Protein AF-A0A8S8XU66-F1 (afdb_monomer_lite)

Foldseek 3Di:
DDDDPPDPVPVLVVCVVVPPDDDDDDPDDDDQVRVQVVVCVPDPDDDDDGDDDWDWFWKAFPVGDIDIDTDQDVPSLVVVVRDLQAFFDDDSVVSVVCVVVVDHGHALVRCVVVVAQQVCPVHHRHRDDDDPPPPRDDDIDIDGDDDDDDDDDDDPPDPADPVRVVVVLVVQAPEECDCEECALAECDCEECARYEHHNYNCHNYHHHNYHCHNYHND

pLDDT: mean 79.05, std 14.41, range [29.8, 98.0]

Sequence (218 aa):
MQGYTGSLVDERTADLQIGSDIKIYSTEPMTSSEIEEAVRNISSKDITVKALTVPMISLESEDGTDANAYVLMNGSGDILKWFPQAIPGKDISKAIAAYENVGFSAGPDMAFSLDLEGSGRFGDSNDVLYEAGDKESETINFTWEFKNLVPTNLDPNSTMSVEEAFEYYTNIMDRNWSNINLAEQDLSNRNFSRTDFSNTNLSGVNFANSDLSESPLL

Secondary structure (DSSP, 8-state):
-----TTSS-HHHHHHHHT-------SS---HHHHHHHHHHH-SS----------EEEEEETT--EEEEEPPPTTHHHHSTT-TTTS-SS-HHHHHHHHHTT-----HHHHHHTT-TTSSTTSSPP---PPTT-TT-----EEE-PPPP--S---TT--S-HHHHHHHHHHH-SEE-TT-B-TT-B-TT-B-TTEE-TT-B-TT-B-TT-B-TT----

Structure (mmCIF, N/CA/C/O backbone):
data_AF-A0A8S8XU66-F1
#
_entry.id   AF-A0A8S8XU66-F1
#
loop_
_atom_site.group_PDB
_atom_site.id
_atom_site.type_symbol
_atom_site.label_atom_id
_atom_site.label_alt_id
_atom_site.label_comp_id
_atom_site.label_asym_id
_atom_site.label_entity_id
_atom_site.label_seq_id
_atom_site.pdbx_PDB_ins_code
_atom_site.Cartn_x
_atom_site.Cartn_y
_atom_site.Cartn_z
_atom_site.occupancy
_atom_site.B_iso_or_equiv
_atom_site.auth_seq_id
_atom_site.auth_comp_id
_atom_site.auth_asym_id
_atom_site.auth_atom_id
_atom_site.pdbx_PDB_model_num
ATOM 1 N N . MET A 1 1 ? -23.851 -4.994 -44.697 1.00 36.31 1 MET A N 1
ATOM 2 C CA . MET A 1 1 ? -22.681 -5.645 -44.080 1.00 36.31 1 MET A CA 1
ATOM 3 C C . MET A 1 1 ? -22.334 -4.861 -42.836 1.00 36.31 1 MET A C 1
ATOM 5 O O . MET A 1 1 ? -22.287 -3.641 -42.886 1.00 36.31 1 MET A O 1
ATOM 9 N N . GLN A 1 2 ? -22.253 -5.592 -41.738 1.00 41.00 2 GLN A N 1
ATOM 10 C CA . GLN A 1 2 ? -22.063 -5.165 -40.362 1.00 41.00 2 GLN A CA 1
ATOM 11 C C . GLN A 1 2 ? -20.604 -4.750 -40.136 1.00 41.00 2 GLN A C 1
ATOM 13 O O . GLN A 1 2 ? -19.704 -5.392 -40.669 1.00 41.00 2 GLN A O 1
ATOM 18 N N . GLY A 1 3 ? -20.379 -3.710 -39.339 1.00 29.80 3 GLY A N 1
ATOM 19 C CA . GLY A 1 3 ? -19.056 -3.321 -38.865 1.00 29.80 3 GLY A CA 1
ATOM 20 C C . GLY A 1 3 ? -19.208 -2.575 -37.551 1.00 29.80 3 GLY A C 1
ATOM 21 O O . GLY A 1 3 ? -19.506 -1.388 -37.545 1.00 29.80 3 GLY A O 1
ATOM 22 N N . TYR A 1 4 ? -19.103 -3.323 -36.459 1.00 39.41 4 TYR A N 1
ATOM 23 C CA . TYR A 1 4 ? -19.031 -2.857 -35.078 1.00 39.41 4 TYR A CA 1
ATOM 24 C C . TYR A 1 4 ? -18.080 -1.648 -34.952 1.00 39.41 4 TYR A C 1
ATOM 26 O O . TYR A 1 4 ? -16.871 -1.805 -35.071 1.00 39.41 4 TYR A O 1
ATOM 34 N N . THR A 1 5 ? -18.609 -0.453 -34.689 1.00 43.34 5 THR A N 1
ATOM 35 C CA . THR A 1 5 ? -17.833 0.691 -34.163 1.00 43.34 5 THR A CA 1
ATOM 36 C C . THR A 1 5 ? -18.103 0.929 -32.673 1.00 43.34 5 THR A C 1
ATOM 38 O O . THR A 1 5 ? -17.615 1.894 -32.092 1.00 43.34 5 THR A O 1
ATOM 41 N N . GLY A 1 6 ? -18.849 0.029 -32.026 1.00 46.75 6 GLY A N 1
ATOM 42 C CA . GLY A 1 6 ? -19.015 0.004 -30.577 1.00 46.75 6 GLY A CA 1
ATOM 43 C C . GLY A 1 6 ? 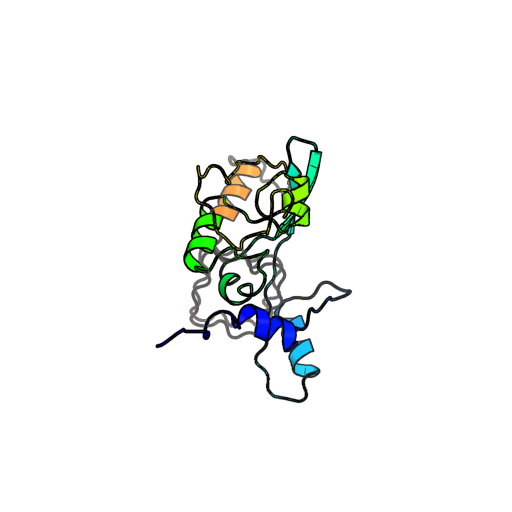-17.918 -0.822 -29.916 1.00 46.75 6 GLY A C 1
ATOM 44 O O . GLY A 1 6 ? -18.128 -2.009 -29.702 1.00 46.75 6 GLY A O 1
ATOM 45 N N . SER A 1 7 ? -16.766 -0.204 -29.636 1.00 49.62 7 SER A N 1
ATOM 46 C CA . SER A 1 7 ? -15.837 -0.615 -28.556 1.00 49.62 7 SER A CA 1
ATOM 47 C C . SER A 1 7 ? -14.634 0.327 -28.358 1.00 49.62 7 SER A C 1
ATOM 49 O O . SER A 1 7 ? -13.714 -0.032 -27.634 1.00 49.62 7 SER A O 1
ATOM 51 N N . LEU A 1 8 ? -14.577 1.489 -29.022 1.00 42.59 8 LEU A N 1
ATOM 52 C CA . LEU A 1 8 ? -13.433 2.421 -28.939 1.00 42.59 8 LEU A CA 1
ATOM 53 C C . LEU A 1 8 ? -13.821 3.818 -28.430 1.00 42.59 8 LEU A C 1
ATOM 55 O O . LEU A 1 8 ? -13.054 4.765 -28.543 1.00 42.59 8 LEU A O 1
ATOM 59 N N . VAL A 1 9 ? -15.015 3.931 -27.853 1.00 45.75 9 VAL A N 1
ATOM 60 C CA . VAL A 1 9 ? -15.337 4.968 -26.868 1.00 45.75 9 VAL A CA 1
ATOM 61 C C . VAL A 1 9 ? -15.405 4.210 -25.548 1.00 45.75 9 VAL A C 1
ATOM 63 O O . VAL A 1 9 ? -16.475 3.837 -25.081 1.00 45.75 9 VAL A O 1
ATOM 66 N N . ASP A 1 10 ? -14.224 3.792 -25.099 1.00 53.38 10 ASP A N 1
ATOM 67 C CA . ASP A 1 10 ? -14.008 2.976 -23.908 1.00 53.38 10 ASP A CA 1
ATOM 68 C C . ASP A 1 10 ? -14.372 3.819 -22.679 1.00 53.38 10 ASP A C 1
ATOM 70 O O . ASP A 1 10 ? -14.014 4.999 -22.629 1.00 53.38 10 ASP A O 1
ATOM 74 N N . GLU A 1 11 ? -15.096 3.254 -21.710 1.00 52.50 11 GLU A N 1
ATOM 75 C CA . GLU A 1 11 ? -15.572 3.959 -20.501 1.00 52.50 11 GLU A CA 1
ATOM 76 C C . GLU A 1 11 ? -14.444 4.765 -19.826 1.00 52.50 11 GLU A C 1
ATOM 78 O O . GLU A 1 11 ? -14.664 5.880 -19.366 1.00 52.50 11 GLU A O 1
ATOM 83 N N . ARG A 1 12 ? -13.199 4.273 -19.914 1.00 50.12 12 ARG A N 1
ATOM 84 C CA . ARG A 1 12 ? -11.973 4.927 -19.426 1.00 50.12 12 ARG A CA 1
ATOM 85 C C . ARG A 1 12 ? -11.688 6.295 -20.067 1.00 50.12 12 ARG A C 1
ATOM 87 O O . ARG A 1 12 ? -11.269 7.221 -19.380 1.00 50.12 12 ARG A O 1
ATOM 94 N N . THR A 1 13 ? -11.890 6.449 -21.379 1.00 47.38 13 THR A N 1
ATOM 95 C CA . THR A 1 13 ? -11.683 7.732 -22.085 1.00 47.38 13 THR A CA 1
ATOM 96 C C . THR A 1 13 ? -12.880 8.663 -21.918 1.00 47.38 13 THR A C 1
ATOM 98 O O . THR A 1 13 ? -12.702 9.881 -21.859 1.00 47.38 13 THR A O 1
ATOM 101 N N . ALA A 1 14 ? -14.089 8.101 -21.818 1.00 51.56 14 ALA A N 1
ATOM 102 C CA . ALA A 1 14 ? -15.291 8.877 -21.544 1.00 51.56 14 ALA A CA 1
ATOM 103 C C . ALA A 1 14 ? -15.217 9.515 -20.145 1.00 51.56 14 ALA A C 1
ATOM 105 O O . ALA A 1 14 ? -15.410 10.721 -20.035 1.00 51.56 14 ALA A O 1
ATOM 106 N N . ASP A 1 15 ? -14.822 8.773 -19.110 1.00 50.28 15 ASP A N 1
ATOM 107 C CA . ASP A 1 15 ? -14.739 9.291 -17.736 1.00 50.28 15 ASP A CA 1
ATOM 108 C C . ASP A 1 15 ? -13.620 10.337 -17.554 1.00 50.28 15 ASP A C 1
ATOM 110 O O . ASP A 1 15 ? -13.845 11.380 -16.933 1.00 50.28 15 ASP A O 1
ATOM 114 N N . LEU A 1 16 ? -12.462 10.156 -18.210 1.00 46.56 16 LEU A N 1
ATOM 115 C CA . LEU A 1 16 ? -11.391 11.169 -18.269 1.00 46.56 16 LEU A CA 1
ATOM 116 C C . LEU A 1 16 ? -11.843 12.486 -18.934 1.00 46.56 16 LEU A C 1
ATOM 118 O O . LEU A 1 16 ? -11.355 13.557 -18.571 1.00 46.56 16 LEU A O 1
ATOM 122 N N . GLN A 1 17 ? -12.767 12.432 -19.903 1.00 43.19 17 GLN A N 1
ATOM 123 C CA . GLN A 1 17 ? -13.344 13.619 -20.552 1.00 43.19 17 GLN A CA 1
ATOM 124 C C . GLN A 1 17 ? -14.547 14.211 -19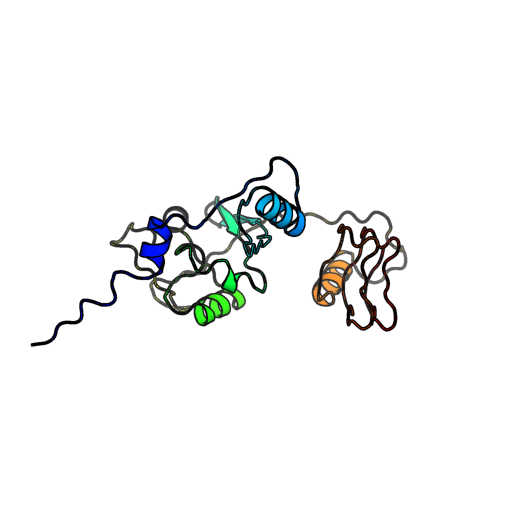.801 1.00 43.19 17 GLN A C 1
ATOM 126 O O . GLN A 1 17 ? -14.838 15.395 -19.980 1.00 43.19 17 GLN A O 1
ATOM 131 N N . ILE A 1 18 ? -15.243 13.423 -18.975 1.00 46.09 18 ILE A N 1
ATOM 132 C CA . ILE A 1 18 ? -16.446 13.851 -18.241 1.00 46.09 18 ILE A CA 1
ATOM 133 C C . ILE A 1 18 ? -16.097 14.491 -16.881 1.00 46.09 18 ILE A C 1
ATOM 135 O O . ILE A 1 18 ? -16.937 15.175 -16.295 1.00 46.09 18 ILE A O 1
ATOM 139 N N . GLY A 1 19 ? -14.844 14.405 -16.418 1.00 47.12 19 GLY A N 1
ATOM 140 C CA . GLY A 1 19 ? -14.356 15.223 -15.301 1.00 47.12 19 GLY A CA 1
ATOM 141 C C . GLY A 1 19 ? -14.956 14.844 -13.945 1.00 47.12 19 GLY A C 1
ATOM 142 O O . GLY A 1 19 ? -15.238 15.716 -13.124 1.00 47.12 19 GLY A O 1
ATOM 143 N N . SER A 1 20 ? -15.176 13.552 -13.710 1.00 50.75 20 SER A N 1
ATOM 144 C CA . SER A 1 20 ? -15.753 13.023 -12.467 1.00 50.75 20 SER A CA 1
ATOM 145 C C . SER A 1 20 ? -14.774 12.918 -11.290 1.00 50.75 20 SER A C 1
ATOM 147 O O . SER A 1 20 ? -15.223 12.652 -10.176 1.00 50.75 20 SER A O 1
ATOM 149 N N . ASP A 1 21 ? -13.480 13.189 -11.486 1.00 56.06 21 ASP A N 1
ATOM 150 C CA . ASP A 1 21 ? -12.463 12.925 -10.465 1.00 56.06 21 ASP A CA 1
ATOM 151 C C . ASP A 1 21 ? -11.888 14.203 -9.848 1.00 56.06 21 ASP A C 1
ATOM 153 O O . ASP A 1 21 ? -11.285 15.048 -10.514 1.00 56.06 21 ASP A O 1
ATOM 157 N N . ILE A 1 22 ? -12.043 14.326 -8.529 1.00 58.69 22 ILE A N 1
ATOM 158 C CA . ILE A 1 22 ? -11.459 15.409 -7.739 1.00 58.69 22 ILE A CA 1
ATOM 159 C C . ILE A 1 22 ? -10.218 14.861 -7.036 1.00 58.69 22 ILE A C 1
ATOM 161 O O . ILE A 1 22 ? -10.319 14.079 -6.093 1.00 58.69 22 ILE A O 1
ATOM 165 N N . LYS A 1 23 ? -9.033 15.308 -7.465 1.00 60.81 23 LYS A N 1
ATOM 166 C CA . LYS A 1 23 ? -7.799 15.085 -6.706 1.00 60.81 23 LYS A CA 1
ATOM 167 C C . LYS A 1 23 ? -7.727 16.092 -5.565 1.00 60.81 23 LYS A C 1
ATOM 169 O O . LYS A 1 23 ? -7.708 17.299 -5.799 1.00 60.81 23 LYS A O 1
ATOM 174 N N . ILE A 1 24 ? -7.676 15.587 -4.338 1.00 65.81 24 ILE A N 1
ATOM 175 C CA . ILE A 1 24 ? -7.631 16.407 -3.128 1.00 65.81 24 ILE A CA 1
ATOM 176 C C . ILE A 1 24 ? -6.247 16.289 -2.524 1.00 65.81 24 ILE A C 1
ATOM 178 O O . ILE A 1 24 ? -5.744 15.191 -2.303 1.00 65.81 24 ILE A O 1
ATOM 182 N N . TYR A 1 25 ? -5.647 17.439 -2.259 1.00 62.28 25 TYR A N 1
ATOM 183 C CA . TYR A 1 25 ? -4.412 17.538 -1.508 1.00 62.28 25 TYR A CA 1
ATOM 184 C C . TYR A 1 25 ? -4.722 18.277 -0.218 1.00 62.28 25 TYR A C 1
ATOM 186 O O . TYR A 1 25 ? -5.329 19.348 -0.253 1.00 62.28 25 TYR A O 1
ATOM 194 N N . SER A 1 26 ? -4.301 17.707 0.904 1.00 64.44 26 SER A N 1
ATOM 195 C CA . SER A 1 26 ? -4.300 18.421 2.172 1.00 64.44 26 SER A CA 1
ATOM 196 C C . SER A 1 26 ? -2.933 19.052 2.409 1.00 64.44 26 SER A C 1
ATOM 198 O O . SER A 1 26 ? -1.902 18.477 2.060 1.00 64.44 26 SER A O 1
ATOM 200 N N . THR A 1 27 ? -2.926 20.241 3.006 1.00 71.56 27 THR A N 1
ATOM 201 C CA . THR A 1 27 ? -1.706 20.903 3.487 1.00 71.56 27 THR A CA 1
ATOM 202 C C . THR A 1 27 ? -1.248 20.368 4.843 1.00 71.56 27 THR A C 1
ATOM 204 O O . THR A 1 27 ? -0.104 20.592 5.227 1.00 71.56 27 THR A O 1
ATOM 207 N N . GLU A 1 28 ? -2.127 19.664 5.557 1.00 71.38 28 GLU A N 1
ATOM 208 C CA . GLU A 1 28 ? -1.849 19.007 6.836 1.00 71.38 28 GLU A CA 1
ATOM 209 C C . GLU A 1 28 ? -2.128 17.498 6.730 1.00 71.38 28 GLU A C 1
ATOM 211 O O . GLU A 1 28 ? -2.958 17.088 5.914 1.00 71.38 28 GLU A O 1
ATOM 216 N N . PRO A 1 29 ? -1.463 16.636 7.516 1.00 70.88 29 PRO A N 1
ATOM 217 C CA . PRO A 1 29 ? -1.785 15.212 7.537 1.00 70.88 29 PRO A CA 1
ATOM 218 C C . PRO A 1 29 ? -3.266 14.994 7.881 1.00 70.88 29 PRO A C 1
ATOM 220 O O . PRO A 1 29 ? -3.720 15.417 8.939 1.00 70.88 29 PRO A O 1
ATOM 223 N N . MET A 1 30 ? -4.007 14.346 6.981 1.00 71.06 30 MET A N 1
ATOM 224 C CA . MET A 1 30 ? -5.417 13.992 7.166 1.00 71.06 30 MET A CA 1
ATOM 225 C C . MET A 1 30 ? -5.618 12.507 6.873 1.00 71.06 30 MET A C 1
ATOM 227 O O . MET A 1 30 ? -4.996 11.940 5.973 1.00 71.06 30 MET A O 1
ATOM 231 N N . THR A 1 31 ? -6.512 11.886 7.626 1.00 76.06 31 THR A N 1
ATOM 232 C CA . THR A 1 31 ? -6.994 10.522 7.414 1.00 76.06 31 THR A CA 1
ATOM 233 C C . THR A 1 31 ? -7.991 10.462 6.254 1.00 76.06 31 THR A C 1
ATOM 235 O O . THR A 1 31 ? -8.587 11.469 5.861 1.00 76.06 31 THR A O 1
ATOM 238 N N . SER A 1 32 ? -8.220 9.263 5.709 1.00 73.88 32 SER A N 1
ATOM 239 C CA . SER A 1 32 ? -9.231 9.046 4.666 1.00 73.88 32 SER A CA 1
ATOM 240 C C . SER A 1 32 ? -10.622 9.514 5.109 1.00 73.88 32 SER A C 1
ATOM 242 O O . SER A 1 32 ? -11.293 10.206 4.350 1.00 73.88 32 SER A O 1
ATOM 244 N N . SER A 1 33 ? -11.025 9.222 6.349 1.00 74.25 33 SER A N 1
ATOM 245 C CA . SER A 1 33 ? -12.317 9.636 6.913 1.00 74.25 33 SER A CA 1
ATOM 246 C C . SER A 1 33 ? -12.490 11.155 6.950 1.00 74.25 33 SER A C 1
ATOM 248 O O . SER A 1 33 ? -13.545 11.658 6.566 1.00 74.25 33 SER A O 1
ATOM 250 N N . GLU A 1 34 ? -11.454 11.888 7.366 1.00 80.31 34 GLU A N 1
ATOM 251 C CA . GLU A 1 34 ? -11.490 13.355 7.418 1.00 80.31 34 GLU A CA 1
ATOM 252 C C . GLU A 1 34 ? -11.596 13.963 6.015 1.00 80.31 34 GLU A C 1
ATOM 254 O O . GLU A 1 34 ? -12.344 14.919 5.807 1.00 80.31 34 GLU A O 1
ATOM 259 N N . ILE A 1 35 ? -10.900 13.385 5.029 1.00 81.69 35 ILE A N 1
ATOM 260 C CA . ILE A 1 35 ? -11.023 13.797 3.625 1.00 81.69 35 ILE A CA 1
ATOM 261 C C . ILE A 1 35 ? -12.437 13.529 3.110 1.00 81.69 35 ILE A C 1
ATOM 263 O O . ILE A 1 35 ? -13.052 14.408 2.509 1.00 81.69 35 ILE A O 1
ATOM 267 N N . GLU A 1 36 ? -12.984 12.339 3.348 1.00 82.12 36 GLU A N 1
ATOM 268 C CA . GLU A 1 36 ? -14.332 12.015 2.891 1.00 82.12 36 GLU A CA 1
ATOM 269 C C . GLU A 1 36 ? -15.401 12.919 3.517 1.00 82.12 36 GLU A C 1
ATOM 271 O O . GLU A 1 36 ? -16.336 13.334 2.830 1.00 82.12 36 GLU A O 1
ATOM 276 N N . GLU A 1 37 ? -15.275 13.235 4.807 1.00 83.06 37 GLU A N 1
ATOM 277 C CA . GLU A 1 37 ? -16.168 14.165 5.496 1.00 83.06 37 GLU A CA 1
ATOM 278 C C . GLU A 1 37 ? -16.039 15.585 4.936 1.00 83.06 37 GLU A C 1
ATOM 280 O O . GLU A 1 37 ? -17.054 16.216 4.631 1.00 83.06 37 GLU A O 1
ATOM 285 N N . ALA A 1 38 ? -14.815 16.067 4.704 1.00 84.00 38 ALA A N 1
ATOM 286 C CA . ALA A 1 38 ? -14.585 17.363 4.073 1.00 84.00 38 ALA A CA 1
ATOM 287 C C . ALA A 1 38 ? -15.258 17.451 2.692 1.00 84.00 38 ALA A C 1
ATOM 289 O O . ALA A 1 38 ? -15.911 18.451 2.390 1.00 84.00 38 ALA A O 1
ATOM 290 N N . VAL A 1 39 ? -15.172 16.388 1.882 1.00 84.75 39 VAL A N 1
ATOM 291 C CA . VAL A 1 39 ? -15.816 16.310 0.559 1.00 84.75 39 VAL A CA 1
ATOM 292 C C . VAL A 1 39 ? -17.337 16.289 0.661 1.00 84.75 39 VAL A C 1
ATOM 294 O O . VAL A 1 39 ? -18.017 16.998 -0.084 1.00 84.75 39 VAL A O 1
ATOM 297 N N . ARG A 1 40 ? -17.892 15.507 1.592 1.00 84.69 40 ARG A N 1
ATOM 298 C CA . ARG A 1 40 ? -19.341 15.480 1.834 1.00 84.69 40 ARG A CA 1
ATOM 299 C C . ARG A 1 40 ? -19.856 16.856 2.259 1.00 84.69 40 ARG A C 1
ATOM 301 O O . ARG A 1 40 ? -20.886 17.287 1.751 1.00 84.69 40 ARG A O 1
ATOM 308 N N . ASN A 1 41 ? -19.110 17.573 3.098 1.00 84.31 41 ASN A N 1
ATOM 309 C CA . ASN A 1 41 ? -19.497 18.891 3.606 1.00 84.31 41 ASN A CA 1
ATOM 310 C C . ASN A 1 41 ? -19.511 19.991 2.532 1.00 84.31 41 ASN A C 1
ATOM 312 O O . ASN A 1 41 ? -20.321 20.913 2.617 1.00 84.31 41 ASN A O 1
ATOM 316 N N . ILE A 1 42 ? -18.641 19.916 1.519 1.00 84.31 42 ILE A N 1
ATOM 317 C CA . ILE A 1 42 ? -18.640 20.876 0.397 1.00 84.31 42 ILE A CA 1
ATOM 318 C C . ILE A 1 42 ? -19.622 20.496 -0.718 1.00 84.31 42 ILE A C 1
ATOM 320 O O . ILE A 1 42 ? -19.933 21.322 -1.581 1.00 84.31 42 ILE A O 1
ATOM 324 N N . SER A 1 43 ? -20.110 19.255 -0.724 1.00 80.88 43 SER A N 1
ATOM 325 C CA . SER A 1 43 ? -21.064 18.792 -1.721 1.00 80.88 43 SER A CA 1
ATOM 326 C C . SER A 1 43 ? -22.460 19.342 -1.440 1.00 80.88 43 SER A C 1
ATOM 328 O O . SER A 1 43 ? -23.018 19.198 -0.358 1.00 80.88 43 SER A O 1
ATOM 330 N N . SER A 1 44 ? -23.080 19.923 -2.467 1.00 78.06 44 SER A N 1
ATOM 331 C CA . SER A 1 44 ? -24.488 20.355 -2.425 1.00 78.06 44 SER A CA 1
ATOM 332 C C . SER A 1 44 ? -25.486 19.208 -2.638 1.00 78.06 44 SER A C 1
ATOM 334 O O . SER A 1 44 ? -26.698 19.430 -2.639 1.00 78.06 44 SER A O 1
ATOM 336 N N . LYS A 1 45 ? -24.987 17.987 -2.860 1.00 81.00 45 LYS A N 1
ATOM 337 C CA . LYS A 1 45 ? -25.767 16.775 -3.120 1.00 81.00 45 LYS A CA 1
ATOM 338 C C . LYS A 1 45 ? -25.313 15.649 -2.204 1.00 81.00 45 LYS A C 1
ATOM 340 O O . LYS A 1 45 ? -24.151 15.604 -1.804 1.00 81.00 45 LYS A O 1
ATOM 345 N N . ASP A 1 46 ? -26.218 14.713 -1.956 1.00 81.62 46 ASP A N 1
ATOM 346 C CA . ASP A 1 46 ? -25.866 13.448 -1.325 1.00 81.62 46 ASP A CA 1
ATOM 347 C C . ASP A 1 46 ? -24.980 12.638 -2.283 1.00 81.62 46 ASP A C 1
ATOM 349 O O . ASP A 1 46 ? -25.387 12.321 -3.406 1.00 81.62 46 ASP A O 1
ATOM 353 N N . ILE A 1 47 ? -23.734 12.400 -1.874 1.00 80.06 47 ILE A N 1
ATOM 354 C CA . ILE A 1 47 ? -22.707 11.732 -2.674 1.00 80.06 47 ILE A CA 1
ATOM 355 C C . ILE A 1 47 ? -22.044 10.631 -1.852 1.00 80.06 47 ILE A C 1
ATOM 357 O O . ILE A 1 47 ? -21.799 10.773 -0.654 1.00 80.06 47 ILE A O 1
ATOM 361 N N . THR A 1 48 ? -21.700 9.531 -2.516 1.00 78.25 48 THR A N 1
ATOM 362 C CA . THR A 1 48 ? -20.830 8.509 -1.930 1.00 78.25 48 THR A CA 1
ATOM 363 C C . THR A 1 48 ? -19.383 8.880 -2.224 1.00 78.25 48 THR A C 1
ATOM 365 O O . THR A 1 48 ? -19.000 8.975 -3.386 1.00 78.25 48 THR 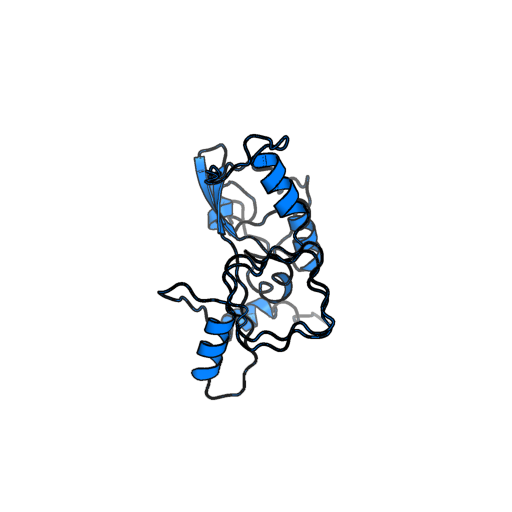A O 1
ATOM 368 N N . VAL A 1 49 ? -18.585 9.077 -1.175 1.00 75.88 49 VAL A N 1
ATOM 369 C CA . VAL A 1 49 ? -17.144 9.346 -1.278 1.00 75.88 49 VAL A CA 1
ATOM 370 C C . VAL A 1 49 ? -16.407 8.121 -0.761 1.00 75.88 49 VAL A C 1
ATOM 372 O O . VAL A 1 49 ? -16.776 7.597 0.288 1.00 75.88 49 VAL A O 1
ATOM 375 N N . LYS A 1 50 ? -15.398 7.668 -1.505 1.00 70.31 50 LYS A N 1
ATOM 376 C CA . LYS A 1 50 ? -14.461 6.627 -1.079 1.00 70.31 50 LYS A CA 1
ATOM 377 C C . LYS A 1 50 ? -13.056 7.199 -1.172 1.00 70.31 50 LYS A C 1
ATOM 379 O O . LYS A 1 50 ? -12.654 7.614 -2.257 1.00 70.31 50 LYS A O 1
ATOM 384 N N . ALA A 1 51 ? -12.327 7.216 -0.067 1.00 71.62 51 ALA A N 1
ATOM 385 C CA . ALA A 1 51 ? -10.915 7.572 -0.052 1.00 71.62 51 ALA A CA 1
ATOM 386 C C . ALA A 1 51 ? -10.056 6.345 0.265 1.00 71.62 51 ALA A C 1
ATOM 388 O O . ALA A 1 51 ? -10.476 5.438 0.983 1.00 71.62 51 ALA A O 1
ATOM 389 N N . LEU A 1 52 ? -8.832 6.324 -0.264 1.00 69.56 52 LEU A N 1
ATOM 390 C CA . LEU A 1 52 ? -7.842 5.306 0.068 1.00 69.56 52 LEU A CA 1
ATOM 391 C C . LEU A 1 52 ? -6.492 5.953 0.352 1.00 69.56 52 LEU A C 1
ATOM 393 O O . LEU A 1 52 ? -6.121 6.943 -0.279 1.00 69.56 52 LEU A O 1
ATOM 397 N N . THR A 1 53 ? -5.758 5.373 1.292 1.00 71.88 53 THR A N 1
ATOM 398 C CA . THR A 1 53 ? -4.375 5.758 1.566 1.00 71.88 53 THR A CA 1
ATOM 399 C C . THR A 1 53 ? -3.460 4.897 0.710 1.00 71.88 53 THR A C 1
ATOM 401 O O . THR A 1 53 ? -3.481 3.675 0.835 1.00 71.88 53 THR A O 1
ATOM 404 N N . VAL A 1 54 ? -2.665 5.529 -0.155 1.00 73.69 54 VAL A N 1
ATOM 405 C CA . VAL A 1 54 ? -1.643 4.864 -0.974 1.00 73.69 54 VAL A CA 1
ATOM 406 C C . VAL A 1 54 ? -0.276 5.169 -0.362 1.00 73.69 54 VAL A C 1
ATOM 408 O O . VAL A 1 54 ? 0.165 6.319 -0.444 1.00 73.69 54 VAL A O 1
ATOM 411 N N . PRO A 1 55 ? 0.397 4.197 0.276 1.00 76.12 55 PRO A N 1
ATOM 412 C CA . PRO A 1 55 ? 1.773 4.379 0.713 1.00 76.12 55 PRO A CA 1
ATOM 413 C C . PRO A 1 55 ? 2.683 4.649 -0.487 1.00 76.12 55 PRO A C 1
ATOM 415 O O . PRO A 1 55 ? 2.495 4.078 -1.560 1.00 76.12 55 PRO A O 1
ATOM 418 N N . MET A 1 56 ? 3.682 5.503 -0.293 1.00 82.00 56 MET A N 1
ATOM 419 C CA . MET A 1 56 ? 4.723 5.763 -1.282 1.00 82.00 56 MET A CA 1
ATOM 420 C C . MET A 1 56 ? 6.064 5.322 -0.704 1.00 82.00 56 MET A C 1
ATOM 422 O O . MET A 1 56 ? 6.387 5.667 0.434 1.00 82.00 56 MET A O 1
ATOM 426 N N . ILE A 1 57 ? 6.825 4.568 -1.488 1.00 86.00 57 ILE A N 1
ATOM 427 C CA . ILE A 1 57 ? 8.179 4.131 -1.161 1.00 86.00 57 ILE A CA 1
ATOM 428 C C . ILE A 1 57 ? 9.117 4.740 -2.199 1.00 86.00 57 ILE A C 1
ATOM 430 O O . ILE A 1 57 ? 8.851 4.659 -3.397 1.00 86.00 57 ILE A O 1
ATOM 434 N N . SER A 1 58 ? 10.199 5.361 -1.739 1.00 89.50 58 SER A N 1
ATOM 435 C CA . SER A 1 58 ? 11.268 5.831 -2.618 1.00 89.50 58 SER A CA 1
ATOM 436 C C . SER A 1 58 ? 12.240 4.685 -2.877 1.00 89.50 58 SER A C 1
ATOM 438 O O . SER A 1 58 ? 12.689 4.019 -1.941 1.00 89.50 58 SER A O 1
ATOM 440 N N . LEU A 1 59 ? 12.505 4.449 -4.154 1.00 92.06 59 LEU A N 1
ATOM 441 C CA . LEU A 1 59 ? 13.318 3.378 -4.699 1.00 92.06 59 LEU A CA 1
ATOM 442 C C . LEU A 1 59 ? 14.437 3.974 -5.556 1.00 92.06 59 LEU A C 1
ATOM 444 O O . LEU A 1 59 ? 14.244 5.012 -6.183 1.00 92.06 59 LEU A O 1
ATOM 448 N N . GLU A 1 60 ? 15.562 3.281 -5.637 1.00 93.50 60 GLU A N 1
ATOM 449 C CA . GLU A 1 60 ? 16.663 3.595 -6.550 1.00 93.50 60 GLU A CA 1
ATOM 450 C C . GLU A 1 60 ? 17.060 2.309 -7.283 1.00 93.50 60 GLU A C 1
ATOM 452 O O . GLU A 1 60 ? 17.327 1.286 -6.642 1.00 93.50 60 GLU A O 1
ATOM 457 N N . SER A 1 61 ? 17.033 2.316 -8.616 1.00 92.00 61 SER A N 1
ATOM 458 C CA . SER A 1 61 ? 17.482 1.177 -9.433 1.00 92.00 61 SER A CA 1
ATOM 459 C C . SER A 1 61 ? 19.005 1.047 -9.429 1.00 92.00 61 SER A C 1
ATOM 461 O O . SER A 1 61 ? 19.732 1.962 -9.052 1.00 92.00 61 SER A O 1
ATOM 463 N N . GLU A 1 62 ? 19.519 -0.094 -9.894 1.00 90.38 62 GLU A N 1
ATOM 464 C CA . GLU A 1 62 ? 20.969 -0.354 -9.945 1.00 90.38 62 GLU A CA 1
ATOM 465 C C . GLU A 1 62 ? 21.771 0.669 -10.771 1.00 90.38 62 GLU A C 1
ATOM 467 O O . GLU A 1 62 ? 22.966 0.852 -10.534 1.00 90.38 62 GLU A O 1
ATOM 472 N N . ASP A 1 63 ? 21.135 1.335 -11.738 1.00 88.81 63 ASP A N 1
ATOM 473 C CA . ASP A 1 63 ? 21.748 2.384 -12.556 1.00 88.81 63 ASP A CA 1
ATOM 474 C C . ASP A 1 63 ? 21.674 3.791 -11.927 1.00 88.81 63 ASP A C 1
ATOM 476 O O . ASP A 1 63 ? 22.172 4.753 -12.517 1.00 88.81 63 ASP A O 1
ATOM 480 N N . GLY A 1 64 ? 21.113 3.902 -10.718 1.00 89.94 64 GLY A N 1
ATOM 481 C CA . GLY A 1 64 ? 20.962 5.149 -9.969 1.00 89.94 64 GLY A CA 1
ATOM 482 C C . GLY A 1 64 ? 19.719 5.960 -10.343 1.00 89.94 64 GLY A C 1
ATOM 483 O O . GLY A 1 64 ? 19.664 7.153 -10.045 1.00 89.94 64 GLY A O 1
ATOM 484 N N . THR A 1 65 ? 18.739 5.364 -11.031 1.00 91.38 65 THR A N 1
ATOM 485 C CA . THR A 1 65 ? 17.473 6.040 -11.337 1.00 91.38 65 THR A CA 1
ATOM 486 C C . THR A 1 65 ? 16.554 6.038 -10.115 1.00 91.38 65 THR A C 1
ATOM 488 O O . THR A 1 65 ? 16.106 4.989 -9.649 1.00 91.38 65 THR A O 1
ATOM 491 N N . ASP A 1 66 ? 16.214 7.235 -9.635 1.00 91.81 66 ASP A N 1
ATOM 492 C CA . ASP A 1 66 ? 15.217 7.429 -8.582 1.00 91.81 66 ASP A CA 1
ATOM 493 C C . ASP A 1 66 ? 13.799 7.127 -9.095 1.00 91.81 66 ASP A C 1
ATOM 495 O O . ASP A 1 66 ? 13.351 7.667 -10.112 1.00 91.81 66 ASP A O 1
ATOM 499 N N . ALA A 1 67 ? 13.048 6.328 -8.340 1.00 89.94 67 ALA A N 1
ATOM 500 C CA . ALA A 1 67 ? 11.654 6.001 -8.604 1.00 89.94 67 ALA A CA 1
ATOM 501 C C . ALA A 1 67 ? 10.810 6.123 -7.328 1.00 89.94 67 ALA A C 1
ATOM 503 O O . ALA A 1 67 ? 11.186 5.665 -6.255 1.00 89.94 67 ALA A O 1
ATOM 504 N N . ASN A 1 68 ? 9.615 6.706 -7.436 1.00 87.19 68 ASN A N 1
ATOM 505 C CA . ASN A 1 68 ? 8.629 6.663 -6.356 1.00 87.19 68 ASN A CA 1
ATOM 506 C C . ASN A 1 68 ? 7.590 5.592 -6.683 1.00 87.19 68 ASN A C 1
ATOM 508 O O . ASN A 1 68 ? 6.795 5.754 -7.610 1.00 87.19 68 ASN A O 1
ATOM 512 N N . ALA A 1 69 ? 7.593 4.509 -5.913 1.00 87.38 69 ALA A N 1
ATOM 513 C CA . ALA A 1 69 ? 6.627 3.432 -6.032 1.00 87.38 69 ALA A CA 1
ATOM 514 C C . ALA A 1 69 ? 5.413 3.698 -5.144 1.00 87.38 69 ALA A C 1
ATOM 516 O O . ALA A 1 69 ? 5.532 3.943 -3.942 1.00 87.38 69 ALA A O 1
ATOM 517 N N . TYR A 1 70 ? 4.231 3.614 -5.740 1.00 83.62 70 TYR A N 1
ATOM 518 C CA . TYR A 1 70 ? 2.962 3.648 -5.028 1.00 83.62 70 TYR A CA 1
ATOM 519 C C . TYR A 1 70 ? 2.530 2.220 -4.698 1.00 83.62 70 TYR A C 1
ATOM 521 O O . TYR A 1 70 ? 2.379 1.395 -5.596 1.00 83.62 70 TYR A O 1
ATOM 529 N N . VAL A 1 71 ? 2.322 1.926 -3.416 1.00 82.25 71 VAL A N 1
ATOM 530 C CA . VAL A 1 71 ? 1.941 0.587 -2.956 1.00 82.25 71 VAL A CA 1
ATOM 531 C C . VAL A 1 71 ? 0.427 0.443 -3.016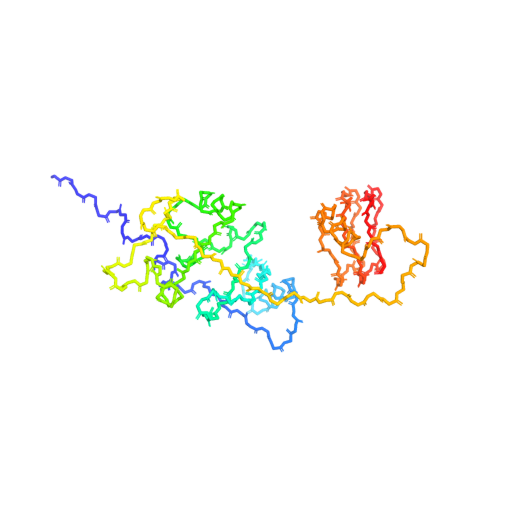 1.00 82.25 71 VAL A C 1
ATOM 533 O O . VAL A 1 71 ? -0.315 1.175 -2.358 1.00 82.25 71 VAL A O 1
ATOM 536 N N . LEU A 1 72 ? -0.040 -0.517 -3.807 1.00 77.88 72 LEU A N 1
ATOM 537 C CA . LEU A 1 72 ? -1.454 -0.857 -3.882 1.00 77.88 72 LEU A CA 1
ATOM 538 C C . LEU A 1 72 ? -1.810 -1.783 -2.717 1.00 77.88 72 LEU A C 1
ATOM 540 O O . LEU A 1 72 ? -1.233 -2.854 -2.562 1.00 77.88 72 LEU A O 1
ATOM 544 N N . MET A 1 73 ? -2.761 -1.352 -1.893 1.00 75.12 73 MET A N 1
ATOM 545 C CA . MET A 1 73 ? -3.249 -2.091 -0.730 1.00 75.12 73 MET A CA 1
ATOM 546 C C . MET A 1 73 ? -4.531 -2.860 -1.083 1.00 75.12 73 MET A C 1
ATOM 548 O O . MET A 1 73 ? -5.159 -2.631 -2.121 1.00 75.12 73 MET A O 1
ATOM 552 N N . ASN A 1 74 ? -4.990 -3.745 -0.196 1.00 68.44 74 ASN A N 1
ATOM 553 C CA . ASN A 1 74 ? -6.282 -4.414 -0.374 1.00 68.44 74 ASN A CA 1
ATOM 554 C C . ASN A 1 74 ? -7.417 -3.391 -0.568 1.00 68.44 74 ASN A C 1
ATOM 556 O O . ASN A 1 74 ? -7.563 -2.446 0.205 1.00 68.44 74 ASN A O 1
ATOM 560 N N . GLY A 1 75 ? -8.223 -3.581 -1.617 1.00 65.25 75 GLY A N 1
ATOM 561 C CA . GLY A 1 75 ? -9.291 -2.651 -2.006 1.00 65.25 75 GLY A CA 1
ATOM 562 C C . GLY A 1 75 ? -8.851 -1.505 -2.929 1.00 65.25 75 GLY A C 1
ATOM 563 O O . GLY A 1 75 ? -9.710 -0.859 -3.529 1.00 65.25 75 GLY A O 1
ATOM 564 N N . SER A 1 76 ? -7.544 -1.294 -3.146 1.00 67.88 76 SER A N 1
ATOM 565 C CA . SER A 1 76 ? -7.023 -0.335 -4.136 1.00 67.88 76 SER A CA 1
ATOM 566 C C . SER A 1 76 ? -7.545 -0.623 -5.540 1.00 67.88 76 SER A C 1
ATOM 568 O O . SER A 1 76 ? -7.869 0.305 -6.280 1.00 67.88 76 SER A O 1
ATOM 570 N N . GLY A 1 77 ? -7.705 -1.906 -5.873 1.00 63.25 77 GLY A N 1
ATOM 571 C CA . GLY A 1 77 ? -8.254 -2.349 -7.146 1.00 63.25 77 GLY A CA 1
ATOM 572 C C . GLY A 1 77 ? -9.658 -1.822 -7.424 1.00 63.25 77 GLY A C 1
ATOM 573 O O . GLY A 1 77 ? -9.993 -1.709 -8.587 1.00 63.25 77 GLY A O 1
ATOM 574 N N . ASP A 1 78 ? -10.464 -1.448 -6.420 1.00 64.75 78 ASP A N 1
ATOM 575 C CA . ASP A 1 78 ? -11.813 -0.903 -6.629 1.00 64.75 78 ASP A CA 1
ATOM 576 C C . ASP A 1 78 ? -11.858 0.598 -6.906 1.00 64.75 78 ASP A C 1
ATOM 578 O O . ASP A 1 78 ? -12.852 1.083 -7.452 1.00 64.75 78 ASP A O 1
ATOM 582 N N . ILE A 1 79 ? -10.795 1.315 -6.544 1.00 65.00 79 ILE A N 1
ATOM 583 C CA . ILE A 1 79 ? -10.733 2.778 -6.581 1.00 65.00 79 ILE A CA 1
ATOM 584 C C . ILE A 1 79 ? -9.728 3.260 -7.637 1.00 65.00 79 ILE A C 1
ATOM 586 O O . ILE A 1 79 ? -9.947 4.294 -8.255 1.00 65.00 79 ILE A O 1
ATOM 590 N N . LEU A 1 80 ? -8.664 2.496 -7.912 1.00 62.78 80 LEU A N 1
ATOM 591 C CA . LEU A 1 80 ? -7.585 2.862 -8.841 1.00 62.78 80 LEU A CA 1
ATOM 592 C C . LEU A 1 80 ? -7.742 2.262 -10.248 1.00 62.78 80 LEU A C 1
ATOM 594 O O . LEU A 1 80 ? -6.800 2.289 -11.035 1.00 62.78 80 LEU A O 1
ATOM 598 N N . LYS A 1 81 ? -8.946 1.783 -10.597 1.00 56.22 81 LYS A N 1
ATOM 599 C CA . LYS A 1 81 ? -9.302 1.157 -11.894 1.00 56.22 81 LYS A CA 1
ATOM 600 C C . LYS A 1 81 ? -9.066 2.035 -13.133 1.00 56.22 81 LYS A C 1
ATOM 602 O O . LYS A 1 81 ? -9.254 1.567 -14.253 1.00 56.22 81 LYS A O 1
ATOM 607 N N . TRP A 1 82 ? -8.722 3.303 -12.934 1.00 51.97 82 TRP A N 1
ATOM 608 C CA . TRP A 1 82 ? -8.939 4.379 -13.900 1.00 51.97 82 TRP A CA 1
ATOM 609 C C . TRP A 1 82 ? -7.648 5.003 -14.435 1.00 51.97 82 TRP A C 1
ATOM 611 O O . TRP A 1 82 ? -7.694 5.751 -15.407 1.00 51.97 82 TRP A O 1
ATOM 621 N N . PHE A 1 83 ? -6.490 4.676 -13.850 1.00 54.81 83 PHE A N 1
ATOM 622 C CA . PHE A 1 83 ? -5.196 5.136 -14.352 1.00 54.81 83 PHE A CA 1
ATOM 623 C C . PHE A 1 83 ? -4.522 4.015 -15.148 1.00 54.81 83 PHE A C 1
ATOM 625 O O . PHE A 1 83 ? -4.155 3.006 -14.543 1.00 54.81 83 PHE A O 1
ATOM 632 N N . PRO A 1 84 ? -4.266 4.196 -16.459 1.00 53.03 84 PRO A N 1
ATOM 633 C CA . PRO A 1 84 ? -3.456 3.256 -17.240 1.00 53.03 84 PRO A CA 1
ATOM 634 C C . PRO A 1 84 ? -2.078 2.995 -16.610 1.00 53.03 84 PRO A C 1
ATOM 636 O O . PRO A 1 84 ? -1.520 1.918 -16.751 1.00 53.03 84 PRO A O 1
ATOM 639 N N . GLN A 1 85 ? -1.550 3.969 -15.855 1.00 57.44 85 GLN A N 1
ATOM 640 C CA . GLN A 1 85 ? -0.298 3.818 -15.107 1.00 57.44 85 GLN A CA 1
ATOM 641 C C . GLN A 1 85 ? -0.419 2.916 -13.867 1.00 57.44 85 GLN A C 1
ATOM 643 O O . GLN A 1 85 ? 0.592 2.380 -13.426 1.00 57.44 85 GLN A O 1
ATOM 648 N N . ALA A 1 86 ? -1.616 2.770 -13.287 1.00 60.22 86 ALA A N 1
ATOM 649 C CA . ALA A 1 86 ? -1.822 2.046 -12.031 1.00 60.22 86 ALA A CA 1
ATOM 650 C C . ALA A 1 86 ? -2.170 0.568 -12.241 1.00 60.22 86 ALA A C 1
ATOM 652 O O . ALA A 1 86 ? -1.776 -0.266 -11.429 1.00 60.22 86 ALA A O 1
ATOM 653 N N . ILE A 1 87 ? -2.927 0.233 -13.292 1.00 69.62 87 ILE A N 1
ATOM 654 C CA . ILE A 1 87 ? -3.365 -1.139 -13.581 1.00 69.62 87 ILE A CA 1
ATOM 655 C C . ILE A 1 87 ? -3.354 -1.347 -15.105 1.00 69.62 87 ILE A C 1
ATOM 657 O O . ILE A 1 87 ? -4.310 -0.930 -15.765 1.00 69.62 87 ILE A O 1
ATOM 661 N N . PRO A 1 88 ? -2.300 -1.960 -15.675 1.00 74.81 88 PRO A N 1
ATOM 662 C CA . PRO A 1 88 ? -2.193 -2.159 -17.108 1.00 74.81 88 PRO A CA 1
ATOM 663 C C . PRO A 1 88 ? -3.142 -3.260 -17.584 1.00 74.81 88 PRO A C 1
ATOM 665 O O . PRO A 1 88 ? -3.469 -4.216 -16.874 1.00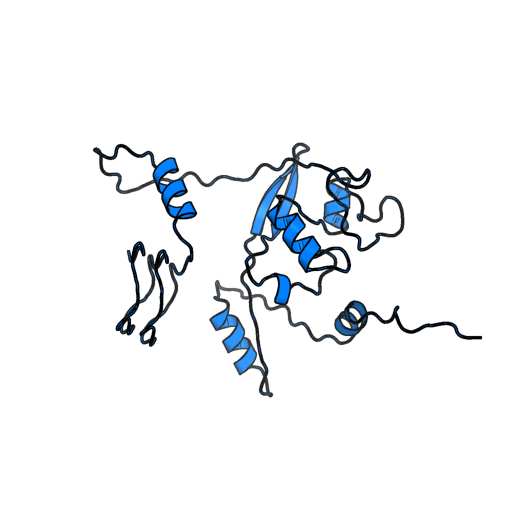 74.81 88 PRO A O 1
ATOM 668 N N . GLY A 1 89 ? -3.564 -3.138 -18.834 1.00 74.88 89 GLY A N 1
ATOM 669 C CA . GLY A 1 89 ? -4.454 -4.075 -19.491 1.00 74.88 89 GLY A CA 1
ATOM 670 C C . GLY A 1 89 ? -5.925 -3.934 -19.087 1.00 74.88 89 GLY A C 1
ATOM 671 O O . GLY A 1 89 ? -6.377 -3.015 -18.394 1.00 74.88 89 GLY A O 1
ATOM 672 N N . LYS A 1 90 ? -6.724 -4.879 -19.588 1.00 74.19 90 LYS A N 1
ATOM 673 C CA . LYS A 1 90 ? -8.190 -4.887 -19.423 1.00 74.19 90 LYS A CA 1
ATOM 674 C C . LYS A 1 90 ? -8.669 -5.746 -18.254 1.00 74.19 90 LYS A C 1
ATOM 676 O O . LYS A 1 90 ? -9.818 -5.617 -17.842 1.00 74.19 90 LYS A O 1
ATOM 681 N N . ASP A 1 91 ? -7.813 -6.625 -17.738 1.00 80.25 91 ASP A N 1
ATOM 682 C CA . ASP A 1 91 ? -8.145 -7.573 -16.676 1.00 80.25 91 ASP A CA 1
ATOM 683 C C . ASP A 1 91 ? -7.498 -7.136 -15.358 1.00 80.25 91 ASP A C 1
ATOM 685 O O . ASP A 1 91 ? -6.333 -7.415 -15.080 1.00 80.25 91 ASP A O 1
ATOM 689 N N . ILE A 1 92 ? -8.284 -6.421 -14.554 1.00 77.19 92 ILE A N 1
ATOM 690 C CA . ILE A 1 92 ? -7.845 -5.861 -13.272 1.00 77.19 92 ILE A CA 1
ATOM 691 C C . ILE A 1 92 ? -7.424 -6.975 -12.313 1.00 77.19 92 ILE A C 1
ATOM 693 O O . ILE A 1 92 ? -6.413 -6.848 -11.632 1.00 77.19 92 ILE A O 1
ATOM 697 N N . SER A 1 93 ? -8.179 -8.074 -12.261 1.00 81.19 93 SER A N 1
ATOM 698 C CA . SER A 1 93 ? -7.875 -9.185 -11.359 1.00 81.19 93 SER A CA 1
ATOM 699 C C . SER A 1 93 ? -6.538 -9.830 -11.702 1.00 81.19 93 SER A C 1
ATOM 701 O O . SER A 1 93 ? -5.782 -10.162 -10.793 1.00 81.19 93 SER A O 1
ATOM 703 N N . LYS A 1 94 ? -6.212 -9.952 -12.994 1.00 84.56 94 LYS A N 1
ATOM 704 C CA . LYS A 1 94 ? -4.888 -10.422 -13.420 1.00 84.56 94 LYS A CA 1
ATOM 705 C C . LYS A 1 94 ? -3.771 -9.449 -13.069 1.00 84.56 94 LYS A C 1
ATOM 707 O O . LYS A 1 94 ? -2.746 -9.892 -12.573 1.00 84.56 94 LYS A O 1
ATOM 712 N N . ALA A 1 95 ? -3.967 -8.151 -13.284 1.00 82.50 95 ALA A N 1
ATOM 713 C CA . ALA A 1 95 ? -2.956 -7.151 -12.947 1.00 82.50 95 ALA A CA 1
ATOM 714 C C . ALA A 1 95 ? -2.672 -7.102 -11.436 1.00 82.50 95 ALA A C 1
ATOM 716 O O . ALA A 1 95 ? -1.514 -7.106 -11.032 1.00 82.50 95 ALA A O 1
ATOM 717 N N . ILE A 1 96 ? -3.711 -7.155 -10.594 1.00 81.94 96 ILE A N 1
ATOM 718 C CA . ILE A 1 96 ? -3.540 -7.246 -9.136 1.00 81.94 96 ILE A CA 1
ATOM 719 C C . ILE A 1 96 ? -2.801 -8.534 -8.749 1.00 81.94 96 ILE A C 1
ATOM 721 O O . ILE A 1 96 ? -1.847 -8.470 -7.980 1.00 81.94 96 ILE A O 1
ATOM 725 N N . ALA A 1 97 ? -3.168 -9.680 -9.331 1.00 85.38 97 ALA A N 1
ATOM 726 C CA . ALA A 1 97 ? -2.461 -10.936 -9.084 1.00 85.38 97 ALA A CA 1
ATOM 727 C C . ALA A 1 97 ? -0.988 -10.885 -9.537 1.00 85.38 97 ALA A C 1
ATOM 729 O O . ALA A 1 97 ? -0.128 -11.494 -8.904 1.00 85.38 97 ALA A O 1
ATOM 730 N N . ALA A 1 98 ? -0.669 -10.157 -10.611 1.00 86.06 98 ALA A N 1
ATOM 731 C CA . ALA A 1 98 ? 0.711 -9.946 -11.042 1.00 86.06 98 ALA A CA 1
ATOM 732 C C . ALA A 1 98 ? 1.500 -9.115 -10.016 1.00 86.06 98 ALA A C 1
ATOM 734 O O . ALA A 1 98 ? 2.630 -9.467 -9.684 1.00 86.06 98 ALA A O 1
ATOM 735 N N . TYR A 1 99 ? 0.897 -8.068 -9.446 1.00 85.25 99 TYR A N 1
ATOM 736 C CA . TYR A 1 99 ? 1.530 -7.260 -8.397 1.00 85.25 99 TYR A CA 1
ATOM 737 C C . TYR A 1 99 ? 1.764 -8.037 -7.101 1.00 85.25 99 TYR A C 1
ATOM 739 O O . TYR A 1 99 ? 2.827 -7.918 -6.496 1.00 85.25 99 TYR A O 1
ATOM 747 N N . GLU A 1 100 ? 0.817 -8.890 -6.706 1.00 84.25 100 GLU A N 1
ATOM 748 C CA . GLU A 1 100 ? 0.973 -9.790 -5.554 1.00 84.25 100 GLU A CA 1
ATOM 749 C C . GLU A 1 100 ? 2.165 -10.752 -5.717 1.00 84.25 100 GLU A C 1
ATOM 751 O O . GLU A 1 100 ? 2.746 -11.189 -4.726 1.00 84.25 100 GLU A O 1
ATOM 756 N N . ASN A 1 101 ? 2.573 -11.038 -6.958 1.00 85.19 101 ASN A N 1
ATOM 757 C CA . ASN A 1 101 ? 3.735 -11.862 -7.291 1.00 85.19 101 ASN A CA 1
ATOM 758 C C . ASN A 1 101 ? 4.995 -11.030 -7.609 1.00 85.19 101 ASN A C 1
ATOM 760 O O . ASN A 1 101 ? 5.818 -11.442 -8.424 1.00 85.19 101 ASN A O 1
ATOM 764 N N . VAL A 1 102 ? 5.174 -9.885 -6.935 1.00 81.69 102 VAL A N 1
ATOM 765 C CA . VAL A 1 102 ? 6.350 -8.992 -7.061 1.00 81.69 102 VAL A CA 1
ATOM 766 C C . VAL A 1 102 ? 6.437 -8.288 -8.430 1.00 81.69 102 VAL A C 1
ATOM 768 O O . VAL A 1 102 ? 7.506 -7.877 -8.874 1.00 81.69 102 VAL A O 1
ATOM 771 N N . GLY A 1 103 ? 5.304 -8.129 -9.118 1.00 86.94 103 GLY A N 1
ATOM 772 C CA . GLY A 1 103 ? 5.202 -7.325 -10.336 1.00 86.94 103 GLY A CA 1
ATOM 773 C C . GLY A 1 103 ? 4.985 -5.835 -10.054 1.00 86.94 103 GLY A C 1
ATOM 774 O O . GLY A 1 103 ? 4.533 -5.445 -8.978 1.00 86.94 103 GLY A O 1
ATOM 775 N N . PHE A 1 104 ? 5.243 -4.992 -11.053 1.00 87.50 104 PHE A N 1
ATOM 776 C CA . PHE A 1 104 ? 4.915 -3.566 -11.022 1.00 87.50 104 PHE A CA 1
ATOM 777 C C . PHE A 1 104 ? 4.550 -3.057 -12.422 1.00 87.50 104 PHE A C 1
ATOM 779 O O . PHE A 1 104 ? 4.851 -3.696 -13.429 1.00 87.50 104 PHE A O 1
ATOM 786 N N . SER A 1 105 ? 3.901 -1.896 -12.481 1.00 84.06 105 SER A N 1
ATOM 787 C CA . SER A 1 105 ? 3.725 -1.115 -13.706 1.00 84.06 105 SER A CA 1
ATOM 788 C C . SER A 1 105 ? 4.467 0.211 -13.592 1.00 84.06 105 SER A C 1
ATOM 790 O O . SER A 1 105 ? 4.682 0.736 -12.498 1.00 84.06 105 SER A O 1
ATOM 792 N N . ALA A 1 106 ? 4.839 0.775 -14.736 1.00 84.06 106 ALA A N 1
ATOM 793 C CA . ALA A 1 106 ? 5.451 2.090 -14.824 1.00 84.06 106 ALA A CA 1
ATOM 794 C C . ALA A 1 106 ? 4.665 2.955 -15.813 1.00 84.06 106 ALA A C 1
ATOM 796 O O . ALA A 1 106 ? 4.279 2.503 -16.891 1.00 84.06 106 ALA A O 1
ATOM 797 N N . GLY A 1 107 ? 4.419 4.215 -15.450 1.00 80.12 107 GLY A N 1
ATOM 798 C CA . GLY A 1 107 ? 3.911 5.199 -16.405 1.00 80.12 107 GLY A CA 1
ATOM 799 C C . GLY A 1 107 ? 4.960 5.546 -17.469 1.00 80.12 107 GLY A C 1
ATOM 800 O O . GLY A 1 107 ? 6.135 5.277 -17.241 1.00 80.12 107 GLY A O 1
ATOM 801 N N . PRO A 1 108 ? 4.588 6.186 -18.596 1.00 78.69 108 PRO A N 1
ATOM 802 C CA . PRO A 1 108 ? 5.491 6.377 -19.735 1.00 78.69 108 PRO A CA 1
ATOM 803 C C . PRO A 1 108 ? 6.830 7.039 -19.391 1.00 78.69 108 PRO A C 1
ATOM 805 O O . PRO A 1 108 ? 7.865 6.594 -19.876 1.00 78.69 108 PRO A O 1
ATOM 808 N N . ASP A 1 109 ? 6.826 8.045 -18.512 1.00 83.12 109 ASP A N 1
ATOM 809 C CA . ASP A 1 109 ? 8.050 8.740 -18.091 1.00 83.12 109 ASP A CA 1
ATOM 810 C C . ASP A 1 109 ? 8.974 7.826 -17.277 1.00 83.12 109 ASP A C 1
ATOM 812 O O . ASP A 1 109 ? 10.180 7.786 -17.504 1.00 83.12 109 ASP A O 1
ATOM 816 N N . MET A 1 110 ? 8.406 7.058 -16.343 1.00 87.62 110 MET A N 1
ATOM 817 C CA . MET A 1 110 ? 9.184 6.129 -15.525 1.00 87.62 110 MET A CA 1
ATOM 818 C C . MET A 1 110 ? 9.640 4.926 -16.352 1.00 87.62 110 MET A C 1
ATOM 820 O O . MET A 1 110 ? 10.779 4.496 -16.231 1.00 87.62 110 MET A O 1
ATOM 824 N N . ALA A 1 111 ? 8.787 4.431 -17.250 1.00 87.62 111 ALA A N 1
ATOM 825 C CA . ALA A 1 111 ? 9.150 3.400 -18.207 1.00 87.62 111 ALA A CA 1
ATOM 826 C C . ALA A 1 111 ? 10.290 3.876 -19.117 1.00 87.62 111 ALA A C 1
ATOM 828 O O . ALA A 1 111 ? 11.193 3.109 -19.407 1.00 87.62 111 ALA A O 1
ATOM 829 N N . PHE A 1 112 ? 10.303 5.148 -19.527 1.00 86.88 112 PHE A N 1
ATOM 830 C CA . PHE A 1 112 ? 11.406 5.702 -20.310 1.00 86.88 112 PHE A CA 1
ATOM 831 C C . PHE A 1 112 ? 12.717 5.710 -19.521 1.00 86.88 112 PHE A C 1
ATOM 833 O O . PHE A 1 112 ? 13.743 5.280 -20.043 1.00 86.88 112 PHE A O 1
ATOM 840 N N . SER A 1 113 ? 12.687 6.195 -18.278 1.00 89.81 113 SER A N 1
ATOM 841 C CA . SER A 1 113 ? 13.884 6.274 -17.435 1.00 89.81 113 SER A CA 1
ATOM 842 C C . SER A 1 113 ? 14.425 4.897 -17.045 1.00 89.81 113 SER A C 1
ATOM 844 O O . SER A 1 113 ? 15.632 4.756 -16.917 1.00 89.81 113 SER A O 1
ATOM 846 N N . LEU A 1 114 ? 13.555 3.892 -16.909 1.00 88.81 114 LEU A N 1
ATOM 847 C CA . LEU A 1 114 ? 13.924 2.503 -16.605 1.00 88.81 114 LEU A CA 1
ATOM 848 C C . LEU A 1 114 ? 14.178 1.640 -17.852 1.00 88.81 114 LEU A C 1
ATOM 850 O O . LEU A 1 114 ? 14.366 0.440 -17.717 1.00 88.81 114 LEU A O 1
ATOM 854 N N . ASP A 1 115 ? 14.134 2.226 -19.051 1.00 87.38 115 ASP A N 1
ATOM 855 C CA . ASP A 1 115 ? 14.235 1.528 -20.345 1.00 87.38 115 ASP A CA 1
ATOM 856 C C . ASP A 1 115 ? 13.223 0.380 -20.558 1.00 87.38 115 ASP A C 1
ATOM 858 O O . ASP A 1 115 ? 13.475 -0.582 -21.279 1.00 87.38 115 ASP A O 1
ATOM 862 N N . LEU A 1 116 ? 12.032 0.523 -19.977 1.00 85.31 116 LEU A N 1
ATOM 863 C CA . LEU A 1 116 ? 10.921 -0.416 -20.091 1.00 85.31 116 LEU A CA 1
ATOM 864 C C . LEU A 1 116 ? 10.048 -0.160 -21.332 1.00 85.31 116 LEU A C 1
ATOM 866 O O . LEU A 1 116 ? 9.904 0.965 -21.844 1.00 85.31 116 LEU A O 1
ATOM 870 N N . GLU A 1 117 ? 9.364 -1.220 -21.764 1.00 84.00 117 GLU A N 1
ATOM 871 C CA . GLU A 1 117 ? 8.290 -1.138 -22.754 1.00 84.00 117 GLU A CA 1
ATOM 872 C C . GLU A 1 117 ? 7.118 -0.280 -22.229 1.00 84.00 117 GLU A C 1
ATOM 874 O O . GLU A 1 117 ? 6.896 -0.146 -21.026 1.00 84.00 117 GLU A O 1
ATOM 879 N N . GLY A 1 118 ? 6.356 0.347 -23.131 1.00 78.88 118 GLY A N 1
ATOM 880 C CA . GLY A 1 118 ? 5.243 1.236 -22.754 1.00 78.88 118 GLY A CA 1
ATOM 881 C C . GLY A 1 118 ? 5.633 2.705 -22.528 1.00 78.88 118 GLY A C 1
ATOM 882 O O . GLY A 1 118 ? 4.749 3.558 -22.417 1.00 78.88 118 GLY A O 1
ATOM 883 N N . SER A 1 119 ? 6.929 3.033 -22.583 1.00 79.00 119 SER A N 1
ATOM 884 C CA . SER A 1 119 ? 7.459 4.411 -22.609 1.00 79.00 119 SER A CA 1
ATOM 885 C C . SER A 1 119 ? 7.064 5.218 -23.852 1.00 79.00 119 SER A C 1
ATOM 887 O O . SER A 1 119 ? 7.157 6.443 -23.872 1.00 79.00 119 SER A O 1
ATOM 889 N N . GLY A 1 120 ? 6.662 4.534 -24.924 1.00 74.50 120 GLY A N 1
ATOM 890 C CA . GLY A 1 120 ? 6.469 5.133 -26.244 1.00 74.50 120 GLY A CA 1
ATOM 891 C C . GLY A 1 120 ? 7.774 5.358 -27.023 1.00 74.50 120 GLY A C 1
ATOM 892 O O . GLY A 1 120 ? 7.747 5.842 -28.155 1.00 74.50 120 GLY A O 1
ATOM 893 N N . ARG A 1 121 ? 8.935 4.984 -26.458 1.00 74.44 121 ARG A N 1
ATOM 894 C CA . ARG A 1 121 ? 10.254 5.111 -27.106 1.00 74.44 121 ARG A CA 1
ATOM 895 C C . ARG A 1 121 ? 10.377 4.250 -28.368 1.00 74.44 121 ARG A C 1
ATOM 897 O O . ARG A 1 121 ? 11.105 4.620 -29.291 1.00 74.44 121 ARG A O 1
ATOM 904 N N . PHE A 1 122 ? 9.660 3.126 -28.409 1.00 67.94 122 PHE A N 1
ATOM 905 C CA . PHE A 1 122 ? 9.731 2.122 -29.475 1.00 67.94 122 PHE A CA 1
ATOM 906 C C . PHE A 1 122 ? 8.474 2.059 -30.365 1.00 67.94 122 PHE A C 1
ATOM 908 O O . PHE A 1 122 ? 8.392 1.204 -31.247 1.00 67.94 122 PHE A O 1
ATOM 915 N N . GLY A 1 123 ? 7.518 2.977 -30.190 1.00 71.88 123 GLY A N 1
ATOM 916 C CA . GLY A 1 123 ? 6.258 3.006 -30.939 1.00 71.88 123 GLY A CA 1
ATOM 917 C C . GLY A 1 123 ? 5.086 3.493 -30.090 1.00 71.88 123 GLY A C 1
ATOM 918 O O . GLY A 1 123 ? 5.289 4.075 -29.029 1.00 71.88 123 GLY A O 1
ATOM 919 N N . ASP A 1 124 ? 3.857 3.259 -30.551 1.00 67.75 124 ASP A N 1
ATOM 920 C CA . ASP A 1 124 ? 2.664 3.571 -29.759 1.00 67.75 124 ASP A CA 1
ATOM 921 C C . ASP A 1 124 ? 2.639 2.711 -28.484 1.00 67.75 124 ASP A C 1
ATOM 923 O O . ASP A 1 124 ? 2.742 1.484 -28.546 1.00 67.75 124 ASP A O 1
ATOM 927 N N . SER A 1 125 ? 2.502 3.365 -27.327 1.00 67.06 125 SER A N 1
ATOM 928 C CA . SER A 1 125 ? 2.350 2.691 -26.035 1.00 67.06 125 SER A CA 1
ATOM 929 C C . SER A 1 125 ? 1.020 1.936 -26.009 1.00 67.06 125 SER A C 1
ATOM 931 O O . SER A 1 125 ? -0.043 2.531 -26.207 1.00 67.06 125 SER A O 1
ATOM 933 N N . ASN A 1 126 ? 1.080 0.621 -25.792 1.00 71.62 126 ASN A N 1
ATOM 934 C CA . ASN A 1 126 ? -0.104 -0.217 -25.652 1.00 71.62 126 ASN A CA 1
ATOM 935 C C . ASN A 1 126 ? -0.397 -0.457 -24.169 1.00 71.62 126 ASN A C 1
ATOM 937 O O . ASN A 1 126 ? 0.493 -0.822 -23.406 1.00 71.62 126 ASN A O 1
ATOM 941 N N . ASP A 1 127 ? -1.664 -0.319 -23.783 1.00 76.56 127 ASP A N 1
ATOM 942 C CA . ASP A 1 127 ? -2.151 -0.686 -22.451 1.00 76.56 127 ASP A CA 1
ATOM 943 C C . ASP A 1 127 ? -2.248 -2.220 -22.328 1.00 76.56 127 ASP A C 1
ATOM 945 O O . ASP A 1 127 ? -3.295 -2.824 -22.585 1.00 76.56 127 ASP A O 1
ATOM 949 N N . VAL A 1 128 ? -1.115 -2.864 -22.031 1.00 79.31 128 VAL A N 1
ATOM 950 C CA . VAL A 1 128 ? -0.950 -4.324 -21.977 1.00 79.31 128 VAL A CA 1
ATOM 951 C C . VAL A 1 128 ? -0.255 -4.716 -20.677 1.00 79.31 128 VAL A C 1
ATOM 953 O O . VAL A 1 128 ? 0.752 -4.128 -20.299 1.00 79.31 128 VAL A O 1
ATOM 956 N N . LEU A 1 129 ? -0.789 -5.740 -20.010 1.00 84.31 129 LEU A N 1
ATOM 957 C CA . LEU A 1 129 ? -0.098 -6.448 -18.936 1.00 84.31 129 LEU A CA 1
ATOM 958 C C . LEU A 1 129 ? 0.759 -7.549 -19.572 1.00 84.31 129 LEU A C 1
ATOM 960 O O . LEU A 1 129 ? 0.202 -8.497 -20.129 1.00 84.31 129 LEU A O 1
ATOM 964 N N . TYR A 1 130 ? 2.080 -7.398 -19.515 1.00 85.31 130 TYR A N 1
ATOM 965 C CA . TYR A 1 130 ? 3.029 -8.423 -19.952 1.00 85.31 130 TYR A CA 1
ATOM 966 C C . TYR A 1 130 ? 3.235 -9.464 -18.848 1.00 85.31 130 TYR A C 1
ATOM 968 O O . TYR A 1 130 ? 3.254 -9.127 -17.663 1.00 85.31 130 TYR A O 1
ATOM 976 N N . GLU A 1 131 ? 3.379 -10.726 -19.236 1.00 86.00 131 GLU A N 1
ATOM 977 C CA . GLU A 1 131 ? 3.632 -11.827 -18.310 1.00 86.00 131 GLU A CA 1
ATOM 978 C C . GLU A 1 131 ? 5.134 -11.941 -18.017 1.00 86.00 131 GLU A C 1
ATOM 980 O O . GLU A 1 131 ? 5.986 -11.555 -18.822 1.00 86.00 131 GLU A O 1
ATOM 985 N N . ALA A 1 132 ? 5.482 -12.510 -16.862 1.00 84.25 132 ALA A N 1
ATOM 986 C CA . ALA A 1 132 ? 6.880 -12.730 -16.505 1.00 84.25 132 ALA A CA 1
ATOM 987 C C . ALA A 1 132 ? 7.585 -13.619 -17.549 1.00 84.25 132 ALA A C 1
ATOM 989 O O . ALA A 1 132 ? 7.194 -14.766 -17.776 1.00 84.25 132 ALA A O 1
ATOM 990 N N . GLY A 1 133 ? 8.658 -13.099 -18.150 1.00 84.00 133 GLY A N 1
ATOM 991 C CA . GLY A 1 133 ? 9.441 -13.791 -19.176 1.00 84.00 133 GLY A CA 1
ATOM 992 C C . GLY A 1 133 ? 9.045 -13.455 -20.616 1.00 84.00 133 GLY A C 1
ATOM 993 O O . GLY A 1 133 ? 9.718 -13.925 -21.539 1.00 84.00 133 GLY A O 1
ATOM 994 N N . ASP A 1 134 ? 8.015 -12.631 -20.829 1.00 88.12 134 ASP A N 1
ATOM 995 C CA . ASP A 1 134 ? 7.791 -11.986 -22.124 1.00 88.12 134 ASP A CA 1
ATOM 996 C C . ASP A 1 134 ? 9.020 -11.150 -22.505 1.00 88.12 134 ASP A C 1
ATOM 998 O O . ASP A 1 134 ? 9.706 -10.601 -21.641 1.00 88.12 134 ASP A O 1
ATOM 1002 N N . LYS A 1 135 ? 9.309 -11.024 -23.806 1.00 87.12 135 LYS A N 1
ATOM 1003 C CA . LYS A 1 135 ? 10.480 -10.256 -24.277 1.00 87.12 135 LYS A CA 1
ATOM 1004 C C . LYS A 1 135 ? 10.359 -8.752 -23.968 1.00 87.12 135 LYS A C 1
ATOM 1006 O O . LYS A 1 135 ? 11.365 -8.057 -24.008 1.00 87.12 135 LYS A O 1
ATOM 1011 N N . GLU A 1 136 ? 9.137 -8.270 -23.736 1.00 85.81 136 GLU A N 1
ATOM 1012 C CA . GLU A 1 136 ? 8.798 -6.913 -23.297 1.00 85.81 136 GLU A CA 1
ATOM 1013 C C . GLU A 1 136 ? 8.835 -6.746 -21.765 1.00 85.81 136 GLU A C 1
ATOM 1015 O O . GLU A 1 136 ? 8.707 -5.628 -21.272 1.00 85.81 136 GLU A O 1
ATOM 1020 N N . SER A 1 137 ? 8.976 -7.841 -21.009 1.00 85.19 137 SER A N 1
ATOM 1021 C CA . SER A 1 137 ? 9.064 -7.821 -19.546 1.00 85.19 137 SER A CA 1
ATOM 1022 C C . SER A 1 137 ? 10.519 -7.773 -19.078 1.00 85.19 137 SER A C 1
ATOM 1024 O O . SER A 1 137 ? 11.401 -8.380 -19.688 1.00 85.19 137 SER A O 1
ATOM 1026 N N . GLU A 1 138 ? 10.764 -7.095 -17.958 1.00 86.75 138 GLU A N 1
ATOM 1027 C CA . GLU A 1 138 ? 12.098 -6.958 -17.376 1.00 86.75 138 GLU A CA 1
ATOM 1028 C C . GLU A 1 138 ? 12.064 -7.152 -15.858 1.00 86.75 138 GLU A C 1
ATOM 1030 O O . GLU A 1 138 ? 11.079 -6.843 -15.188 1.00 86.75 138 GLU A O 1
ATOM 1035 N N . THR A 1 139 ? 13.153 -7.694 -15.310 1.00 89.81 139 THR A N 1
ATOM 1036 C CA . THR A 1 139 ? 13.380 -7.747 -13.862 1.00 89.81 139 THR A CA 1
ATOM 1037 C C . THR A 1 139 ? 14.277 -6.586 -13.475 1.00 89.81 139 THR A C 1
ATOM 1039 O O . THR A 1 139 ? 15.444 -6.566 -13.860 1.00 89.81 139 THR A O 1
ATOM 1042 N N . ILE A 1 140 ? 13.745 -5.658 -12.683 1.00 89.81 140 ILE A N 1
ATOM 1043 C CA . ILE A 1 140 ? 14.509 -4.533 -12.143 1.00 89.81 140 ILE A CA 1
ATOM 1044 C C . ILE A 1 140 ? 14.704 -4.737 -10.646 1.00 89.81 140 ILE A C 1
ATOM 1046 O O . ILE A 1 140 ? 13.744 -4.964 -9.908 1.00 89.81 140 ILE A O 1
ATOM 1050 N N . ASN A 1 141 ? 15.952 -4.625 -10.199 1.00 91.88 141 ASN A N 1
ATOM 1051 C CA . ASN A 1 141 ? 16.280 -4.587 -8.783 1.00 91.88 141 ASN A CA 1
ATOM 1052 C C . ASN A 1 141 ? 16.274 -3.138 -8.303 1.00 91.88 141 ASN A C 1
ATOM 1054 O O . ASN A 1 141 ? 16.978 -2.285 -8.846 1.00 91.88 141 ASN A O 1
ATOM 1058 N N . PHE A 1 142 ? 15.502 -2.892 -7.253 1.00 91.50 142 PHE A N 1
ATOM 1059 C CA . PHE A 1 142 ? 15.479 -1.619 -6.555 1.00 91.50 142 PHE A CA 1
ATOM 1060 C C . PHE A 1 142 ? 16.114 -1.756 -5.178 1.00 91.50 142 PHE A C 1
ATOM 1062 O O . PHE A 1 142 ? 15.931 -2.755 -4.479 1.00 91.50 142 PHE A O 1
ATOM 1069 N N . THR A 1 143 ? 16.813 -0.710 -4.769 1.00 92.06 143 THR A N 1
ATOM 1070 C CA . THR A 1 143 ? 17.191 -0.470 -3.381 1.00 92.06 143 THR A CA 1
ATOM 1071 C C . THR A 1 143 ? 16.233 0.550 -2.775 1.00 92.06 143 THR A C 1
ATOM 1073 O O . THR A 1 143 ? 15.640 1.359 -3.485 1.00 92.06 143 THR A O 1
ATOM 1076 N N . TRP A 1 144 ? 16.027 0.486 -1.463 1.00 88.25 144 TRP A N 1
ATOM 1077 C CA . TRP A 1 144 ? 15.190 1.437 -0.736 1.00 88.25 144 TRP A CA 1
ATOM 1078 C C . TRP A 1 144 ? 15.855 1.814 0.580 1.00 88.25 144 TRP A C 1
ATOM 1080 O O . TRP A 1 144 ? 16.612 1.032 1.165 1.00 88.25 144 TRP A O 1
ATOM 1090 N N . GLU A 1 145 ? 15.547 3.008 1.080 1.00 80.75 145 GLU A N 1
ATOM 1091 C CA . GLU A 1 145 ? 16.032 3.432 2.387 1.00 80.75 145 GLU A CA 1
ATOM 1092 C C . GLU A 1 145 ? 15.339 2.635 3.497 1.00 80.75 145 GLU A C 1
ATOM 1094 O O . GLU A 1 145 ? 14.163 2.835 3.819 1.00 80.75 145 GLU A O 1
ATOM 1099 N N . PHE A 1 146 ? 16.085 1.726 4.119 1.00 71.19 146 PHE A N 1
ATOM 1100 C CA . PHE A 1 146 ? 15.633 1.063 5.331 1.00 71.19 146 PHE A CA 1
ATOM 1101 C C . PHE A 1 146 ? 15.804 1.997 6.531 1.00 71.19 146 PHE A C 1
ATOM 1103 O O . PHE A 1 146 ? 16.905 2.462 6.840 1.00 71.19 146 PHE A O 1
ATOM 1110 N N . LYS A 1 147 ? 14.712 2.256 7.254 1.00 72.12 147 LYS A N 1
ATOM 1111 C CA . LYS A 1 147 ? 14.788 2.970 8.530 1.00 72.12 147 LYS A CA 1
ATOM 1112 C C . LYS A 1 147 ? 15.310 2.022 9.600 1.00 72.12 147 LYS A C 1
ATOM 1114 O O . LYS A 1 147 ? 14.634 1.067 9.965 1.00 72.12 147 LYS A O 1
ATOM 1119 N N . ASN A 1 148 ? 16.482 2.332 10.145 1.00 74.81 148 ASN A N 1
ATOM 1120 C CA . ASN A 1 148 ? 17.013 1.604 11.291 1.00 74.81 148 ASN A CA 1
ATOM 1121 C C . ASN A 1 148 ? 16.097 1.786 12.505 1.00 74.81 148 ASN A C 1
ATOM 1123 O O . ASN A 1 148 ? 15.820 2.912 12.929 1.00 74.81 148 ASN A O 1
ATOM 1127 N N . LEU A 1 149 ? 15.655 0.669 13.078 1.00 76.75 149 LEU A N 1
ATOM 1128 C CA . LEU A 1 149 ? 14.899 0.667 14.320 1.00 76.75 149 LEU A CA 1
ATOM 1129 C C . LEU A 1 149 ? 15.849 0.986 15.475 1.00 76.75 149 LEU A C 1
ATOM 1131 O O . LEU A 1 149 ? 16.837 0.292 15.699 1.00 76.75 149 LEU A O 1
ATOM 1135 N N . VAL A 1 150 ? 15.542 2.050 16.218 1.00 81.75 150 VAL A N 1
ATOM 1136 C CA . VAL A 1 150 ? 16.270 2.420 17.437 1.00 81.75 150 VAL A CA 1
ATOM 1137 C C . VAL A 1 150 ? 15.348 2.157 18.624 1.00 81.75 150 VAL A C 1
ATOM 1139 O O . VAL A 1 150 ? 14.570 3.036 19.005 1.00 81.75 150 VAL A O 1
ATOM 1142 N N . PRO A 1 151 ? 15.363 0.943 19.193 1.00 81.94 151 PRO A N 1
ATOM 1143 C CA . PRO A 1 151 ? 14.499 0.619 20.314 1.00 81.94 151 PRO A CA 1
ATOM 1144 C C . PRO A 1 151 ? 14.956 1.369 21.565 1.00 81.94 151 PRO A C 1
ATOM 1146 O O . PRO A 1 151 ? 16.148 1.491 21.848 1.00 81.94 151 PRO A O 1
ATOM 1149 N N . THR A 1 152 ? 13.995 1.860 22.338 1.00 82.50 152 THR A N 1
ATOM 1150 C CA . THR A 1 152 ? 14.264 2.679 23.527 1.00 82.50 152 THR A CA 1
ATOM 1151 C C . THR A 1 152 ? 14.160 1.901 24.840 1.00 82.50 152 THR A C 1
ATOM 1153 O O . THR A 1 152 ? 14.721 2.350 25.833 1.00 82.50 152 THR A O 1
ATOM 1156 N N . ASN A 1 153 ? 13.507 0.730 24.853 1.00 82.69 153 ASN A N 1
ATOM 1157 C CA . ASN A 1 153 ? 13.226 -0.067 26.057 1.00 82.69 153 ASN A CA 1
ATOM 1158 C C . ASN A 1 153 ? 13.338 -1.581 25.791 1.00 82.69 153 ASN A C 1
ATOM 1160 O O . ASN A 1 153 ? 12.349 -2.308 25.871 1.00 82.69 153 ASN A O 1
ATOM 1164 N N . LEU A 1 154 ? 14.531 -2.067 25.444 1.00 83.81 154 LEU A N 1
ATOM 1165 C CA . LEU A 1 154 ? 14.752 -3.509 25.293 1.00 83.81 154 LEU A CA 1
ATOM 1166 C C . LEU A 1 154 ? 14.855 -4.195 26.658 1.00 83.81 154 LEU A C 1
ATOM 1168 O O . LEU A 1 154 ? 15.590 -3.731 27.532 1.00 83.81 154 LEU A O 1
ATOM 1172 N N . ASP A 1 155 ? 14.164 -5.326 26.820 1.00 86.44 155 ASP A N 1
ATOM 1173 C CA . ASP A 1 155 ? 14.434 -6.241 27.930 1.00 86.44 155 ASP A CA 1
ATOM 1174 C C . ASP A 1 155 ? 15.849 -6.816 27.746 1.00 86.44 155 ASP A C 1
ATOM 1176 O O . ASP A 1 155 ? 16.105 -7.472 26.730 1.00 86.44 155 ASP A O 1
ATOM 1180 N N . PRO A 1 156 ? 16.782 -6.603 28.694 1.00 85.75 156 PRO A N 1
ATOM 1181 C CA . PRO A 1 156 ? 18.142 -7.129 28.589 1.00 85.75 156 PRO A CA 1
ATOM 1182 C C . PRO A 1 156 ? 18.205 -8.663 28.578 1.00 85.75 156 PRO A C 1
ATOM 1184 O O . PRO A 1 156 ? 19.247 -9.218 28.237 1.00 85.75 156 PRO A O 1
ATOM 1187 N N . ASN A 1 157 ? 17.121 -9.350 28.954 1.00 92.00 157 ASN A N 1
ATOM 1188 C CA . ASN A 1 157 ? 17.006 -10.806 28.888 1.00 92.00 157 ASN A CA 1
ATOM 1189 C C . ASN A 1 157 ? 16.259 -11.291 27.638 1.00 92.00 157 ASN A C 1
ATOM 1191 O O . ASN A 1 157 ? 16.026 -12.497 27.513 1.00 92.00 157 ASN A O 1
ATOM 1195 N N . SER A 1 158 ? 15.865 -10.388 26.730 1.00 88.12 158 SER A N 1
ATOM 1196 C CA . SER A 1 158 ? 15.257 -10.783 25.461 1.00 88.12 158 SER A CA 1
ATOM 1197 C C . SER A 1 158 ? 16.209 -11.702 24.701 1.00 88.12 158 SER A C 1
ATOM 1199 O O . SER A 1 158 ? 17.391 -11.406 24.534 1.00 88.12 158 SER A O 1
ATOM 1201 N N . THR A 1 159 ? 15.677 -12.828 24.238 1.00 91.75 159 THR A N 1
ATOM 1202 C CA . THR A 1 159 ? 16.398 -13.772 23.370 1.00 91.75 159 THR A CA 1
ATOM 1203 C C . THR A 1 159 ? 16.142 -13.508 21.889 1.00 91.75 159 THR A C 1
ATOM 1205 O O . THR A 1 159 ? 16.828 -14.086 21.054 1.00 91.75 159 THR A O 1
ATOM 1208 N N . MET A 1 160 ? 15.181 -12.632 21.585 1.00 90.62 160 MET A N 1
ATOM 1209 C CA . MET A 1 160 ? 14.782 -12.222 20.243 1.00 90.62 160 MET A CA 1
ATOM 1210 C C . MET A 1 160 ? 15.451 -10.891 19.892 1.00 90.62 160 MET A C 1
ATOM 1212 O O . MET A 1 160 ? 15.476 -9.977 20.730 1.00 90.62 160 MET A O 1
ATOM 1216 N N . SER A 1 161 ? 15.987 -10.781 18.676 1.00 89.31 161 SER A N 1
ATOM 1217 C CA . SER A 1 161 ? 16.520 -9.521 18.155 1.00 89.31 161 SER A CA 1
ATOM 1218 C C . SER A 1 161 ? 15.402 -8.512 17.870 1.00 89.31 161 SER A C 1
ATOM 1220 O O . SER A 1 161 ? 14.214 -8.835 17.859 1.00 89.31 161 SER A O 1
ATOM 1222 N N . VAL A 1 162 ? 15.779 -7.255 17.641 1.00 86.12 162 VAL A N 1
ATOM 1223 C CA . VAL A 1 162 ? 14.827 -6.189 17.289 1.00 86.12 162 VAL A CA 1
ATOM 1224 C C . VAL A 1 162 ? 14.184 -6.485 15.941 1.00 86.12 162 VAL A C 1
ATOM 1226 O O . VAL A 1 162 ? 12.983 -6.297 15.770 1.00 86.12 162 VAL A O 1
ATOM 1229 N N . GLU A 1 163 ? 14.991 -6.968 15.003 1.00 85.81 163 GLU A N 1
ATOM 1230 C CA . GLU A 1 163 ? 14.585 -7.328 13.654 1.00 85.81 163 GLU A CA 1
ATOM 1231 C C . GLU A 1 163 ? 13.621 -8.514 13.683 1.00 85.81 163 GLU A C 1
ATOM 1233 O O . GLU A 1 163 ? 12.562 -8.439 13.072 1.00 85.81 163 GLU A O 1
ATOM 1238 N N . GLU A 1 164 ? 13.925 -9.557 14.462 1.00 88.75 164 GLU A N 1
ATOM 1239 C CA . GLU A 1 164 ? 13.046 -10.718 14.636 1.00 88.75 164 GLU A CA 1
ATOM 1240 C C . GLU A 1 164 ? 11.724 -10.325 15.300 1.00 88.75 164 GLU A C 1
ATOM 1242 O O . GLU A 1 164 ? 10.663 -10.789 14.888 1.00 88.75 164 GLU A O 1
ATOM 1247 N N . ALA A 1 165 ? 11.761 -9.447 16.305 1.00 86.75 165 ALA A N 1
ATOM 1248 C CA . ALA A 1 165 ? 10.553 -8.955 16.959 1.00 86.75 165 ALA A CA 1
ATOM 1249 C C . ALA A 1 165 ? 9.687 -8.131 16.002 1.00 86.75 165 ALA A C 1
ATOM 1251 O O . ALA A 1 165 ? 8.465 -8.282 15.988 1.00 86.75 165 ALA A O 1
ATOM 1252 N N . PHE A 1 166 ? 10.312 -7.282 15.186 1.00 84.81 166 PHE A N 1
ATOM 1253 C CA . PHE A 1 166 ? 9.624 -6.485 14.179 1.00 84.81 166 PHE A CA 1
ATOM 1254 C C . PHE A 1 166 ? 9.048 -7.347 13.049 1.00 84.81 166 PHE A C 1
ATOM 1256 O O . PHE A 1 166 ? 7.905 -7.149 12.637 1.00 84.81 166 PHE A O 1
ATOM 1263 N N . GLU A 1 167 ? 9.799 -8.332 12.566 1.00 85.25 167 GLU A N 1
ATOM 1264 C CA . GLU A 1 167 ? 9.337 -9.279 11.552 1.00 85.25 167 GLU A CA 1
ATOM 1265 C C . GLU A 1 167 ? 8.206 -10.161 12.092 1.00 85.25 167 GLU A C 1
ATOM 1267 O O . GLU A 1 167 ? 7.189 -10.345 11.426 1.00 85.25 167 GLU A O 1
ATOM 1272 N N . TYR A 1 168 ? 8.324 -10.651 13.328 1.00 85.00 168 TYR A N 1
ATOM 1273 C CA . TYR A 1 168 ? 7.245 -11.373 13.994 1.00 85.00 168 TYR A CA 1
ATOM 1274 C C . TYR A 1 168 ? 5.989 -10.505 14.076 1.00 85.00 168 TYR A C 1
ATOM 1276 O O . TYR A 1 168 ? 4.926 -10.927 13.632 1.00 85.00 168 TYR A O 1
ATOM 1284 N N . TYR A 1 169 ? 6.126 -9.273 14.572 1.00 84.19 169 TYR A N 1
ATOM 1285 C CA . TYR A 1 169 ? 5.037 -8.308 14.680 1.00 84.19 169 TYR A CA 1
ATOM 1286 C C . TYR A 1 169 ? 4.335 -8.071 13.341 1.00 84.19 169 TYR A C 1
ATOM 1288 O O . TYR A 1 169 ? 3.123 -8.234 13.234 1.00 84.19 169 TYR A O 1
ATOM 1296 N N . THR A 1 170 ? 5.094 -7.718 12.305 1.00 81.12 170 THR A N 1
ATOM 1297 C CA . THR A 1 170 ? 4.546 -7.393 10.980 1.00 81.12 170 THR A CA 1
ATOM 1298 C C . THR A 1 170 ? 3.905 -8.593 10.290 1.00 81.12 170 THR A C 1
ATOM 1300 O O . THR A 1 170 ? 2.937 -8.409 9.560 1.00 81.12 170 THR A O 1
ATOM 1303 N N . ASN A 1 171 ? 4.380 -9.812 10.555 1.00 83.31 171 ASN A N 1
ATOM 1304 C CA . ASN A 1 171 ? 3.787 -11.029 10.004 1.00 83.31 171 ASN A CA 1
ATOM 1305 C C . ASN A 1 171 ? 2.494 -11.457 10.701 1.00 83.31 171 ASN A C 1
ATOM 1307 O O . ASN A 1 171 ? 1.637 -12.063 10.060 1.00 83.31 171 ASN A O 1
ATOM 1311 N N . ILE A 1 172 ? 2.355 -11.208 12.007 1.00 85.38 172 ILE A N 1
ATOM 1312 C CA . ILE A 1 172 ? 1.147 -11.625 12.729 1.00 85.38 172 ILE A CA 1
ATOM 1313 C C . ILE A 1 172 ? 0.030 -10.588 12.654 1.00 85.38 172 ILE A C 1
ATOM 1315 O O . ILE A 1 172 ? -1.129 -10.978 12.727 1.00 85.38 172 ILE A O 1
ATOM 1319 N N . MET A 1 173 ? 0.339 -9.293 12.529 1.00 88.31 173 MET A N 1
ATOM 1320 C CA . MET A 1 173 ? -0.690 -8.251 12.536 1.00 88.31 173 MET A CA 1
ATOM 1321 C C . MET A 1 173 ? -1.464 -8.233 11.215 1.00 88.31 173 MET A C 1
ATOM 1323 O O . MET A 1 173 ? -0.939 -7.852 10.174 1.00 88.31 173 MET A O 1
ATOM 1327 N N . ASP A 1 174 ? -2.753 -8.567 11.275 1.00 86.00 174 ASP A N 1
ATOM 1328 C CA . ASP A 1 174 ? -3.654 -8.524 10.119 1.00 86.00 174 ASP A CA 1
ATOM 1329 C C . ASP A 1 174 ? -4.056 -7.082 9.765 1.00 86.00 174 ASP A C 1
ATOM 1331 O O . ASP A 1 174 ? -4.439 -6.783 8.631 1.00 86.00 174 ASP A O 1
ATOM 1335 N N . ARG A 1 175 ? -4.059 -6.182 10.757 1.00 85.94 175 ARG A N 1
ATOM 1336 C CA . ARG A 1 175 ? -4.576 -4.813 10.632 1.00 85.94 175 ARG A CA 1
ATOM 1337 C C . ARG A 1 175 ? -3.725 -3.836 11.427 1.00 85.94 175 ARG A C 1
ATOM 1339 O O . ARG A 1 175 ? -3.436 -4.083 12.591 1.00 85.94 175 ARG A O 1
ATOM 1346 N N . ASN A 1 176 ? -3.411 -2.692 10.824 1.00 84.88 176 ASN A N 1
ATOM 1347 C CA . ASN A 1 176 ? -2.789 -1.564 11.511 1.00 84.88 176 ASN A CA 1
ATOM 1348 C C . ASN A 1 176 ? -3.806 -0.439 11.698 1.00 84.88 176 ASN A C 1
ATOM 1350 O O . ASN A 1 176 ? -4.165 0.252 10.745 1.00 84.88 176 ASN A O 1
ATOM 1354 N N . TRP A 1 177 ? -4.288 -0.299 12.925 1.00 90.56 177 TRP A N 1
ATOM 1355 C CA . TRP A 1 177 ? -5.180 0.759 13.385 1.00 90.56 177 TRP A CA 1
ATOM 1356 C C . TRP A 1 177 ? -4.459 1.702 14.355 1.00 90.56 177 TRP A C 1
ATOM 1358 O O . TRP A 1 177 ? -5.111 2.410 15.106 1.00 90.56 177 TRP A O 1
ATOM 1368 N N . SER A 1 178 ? -3.126 1.736 14.354 1.00 87.31 178 SER A N 1
ATOM 1369 C CA . SER A 1 178 ? -2.363 2.610 15.238 1.00 87.31 178 SER A CA 1
ATOM 1370 C C . SER A 1 178 ? -2.613 4.092 14.934 1.00 87.31 178 SER A C 1
ATOM 1372 O O . SER A 1 178 ? -2.841 4.485 13.789 1.00 87.31 178 SER A O 1
ATOM 1374 N N . ASN A 1 179 ? -2.515 4.938 15.962 1.00 85.19 179 ASN A N 1
ATOM 1375 C CA . ASN A 1 179 ? -2.619 6.403 15.878 1.00 85.19 179 ASN A CA 1
ATOM 1376 C C . ASN A 1 179 ? -3.965 6.950 15.369 1.00 85.19 179 ASN A C 1
ATOM 1378 O O . ASN A 1 179 ? -4.046 8.119 14.986 1.00 85.19 179 ASN A O 1
ATOM 1382 N N . ILE A 1 180 ? -5.027 6.145 15.349 1.00 85.75 180 ILE A N 1
ATOM 1383 C CA . ILE A 1 180 ? -6.349 6.623 14.937 1.00 85.75 180 ILE A CA 1
ATOM 1384 C C . ILE A 1 180 ? -7.156 7.122 16.142 1.00 85.75 180 ILE A C 1
ATOM 1386 O O . ILE A 1 180 ? -6.859 6.826 17.302 1.00 85.75 180 ILE A O 1
ATOM 1390 N N . ASN A 1 181 ? -8.227 7.865 15.873 1.00 85.75 181 ASN A N 1
ATOM 1391 C CA . ASN A 1 181 ? -9.200 8.238 16.890 1.00 85.75 181 ASN A CA 1
ATOM 1392 C C . ASN A 1 181 ? -10.459 7.373 16.766 1.00 85.75 181 ASN A C 1
ATOM 1394 O O . ASN A 1 181 ? -11.229 7.537 15.824 1.00 85.75 181 ASN A O 1
ATOM 1398 N N . LEU A 1 182 ? -10.673 6.472 17.726 1.00 92.81 182 LEU A N 1
ATOM 1399 C CA . LEU A 1 182 ? -11.884 5.656 17.833 1.00 92.81 182 LEU A CA 1
ATOM 1400 C C . LEU A 1 182 ? -12.777 6.094 18.992 1.00 92.81 182 LEU A C 1
ATOM 1402 O O . LEU A 1 182 ? -13.646 5.327 19.389 1.00 92.81 182 LEU A O 1
ATOM 1406 N N . ALA A 1 183 ? -12.592 7.286 19.560 1.00 92.88 183 ALA A N 1
ATOM 1407 C CA . ALA A 1 183 ? -13.353 7.681 20.735 1.00 92.88 183 ALA A CA 1
ATOM 1408 C C . ALA A 1 183 ? -14.870 7.505 20.533 1.00 92.88 183 ALA A C 1
ATOM 1410 O O . ALA A 1 183 ? -15.420 7.824 19.476 1.00 92.88 183 ALA A O 1
ATOM 1411 N N . GLU A 1 184 ? -15.519 6.959 21.563 1.00 95.69 184 GLU A N 1
ATOM 1412 C CA . GLU A 1 184 ? -16.970 6.749 21.653 1.00 95.69 184 GLU A CA 1
ATOM 1413 C C . GLU A 1 184 ? -17.576 5.786 20.609 1.00 95.69 184 GLU A C 1
ATOM 1415 O O . GLU A 1 184 ? -18.797 5.649 20.529 1.00 95.69 184 GLU A O 1
ATOM 1420 N N . GLN A 1 185 ? -16.759 5.077 19.822 1.00 93.44 185 GLN A N 1
ATOM 1421 C CA . GLN A 1 185 ? -17.264 4.148 18.807 1.00 93.44 185 GLN A CA 1
ATOM 1422 C C . GLN A 1 185 ? -17.860 2.870 19.416 1.00 93.44 185 GLN A C 1
ATOM 1424 O O . GLN A 1 185 ? -17.299 2.270 20.337 1.00 93.44 185 GLN A O 1
ATOM 1429 N N . ASP A 1 186 ? -18.969 2.390 18.838 1.00 95.94 186 ASP A N 1
ATOM 1430 C CA . ASP A 1 186 ? -19.517 1.067 19.154 1.00 95.94 186 ASP A CA 1
ATOM 1431 C C . ASP A 1 186 ? -18.893 -0.017 18.275 1.00 95.94 186 ASP A C 1
ATOM 1433 O O . ASP A 1 186 ? -19.330 -0.294 17.149 1.00 95.94 186 ASP A O 1
ATOM 1437 N N . LEU A 1 187 ? -17.868 -0.656 18.830 1.00 95.25 187 LEU A N 1
ATOM 1438 C CA . LEU A 1 187 ? -17.110 -1.739 18.224 1.00 95.25 187 LEU A CA 1
ATOM 1439 C C . LEU A 1 187 ? -17.487 -3.115 18.787 1.00 95.25 187 LEU A C 1
ATOM 1441 O O . LEU A 1 187 ? -16.733 -4.067 18.600 1.00 95.25 187 LEU A O 1
ATOM 1445 N N . SER A 1 188 ? -18.655 -3.252 19.422 1.00 96.81 188 SER A N 1
ATOM 1446 C CA . SER A 1 188 ? -19.108 -4.511 20.015 1.00 96.81 188 SER A CA 1
ATOM 1447 C C . SER A 1 188 ? -19.330 -5.625 18.982 1.00 96.81 188 SER A C 1
ATOM 1449 O O . SER A 1 188 ? -19.661 -5.364 17.822 1.00 96.81 188 SER A O 1
ATOM 1451 N N . ASN A 1 189 ? -19.178 -6.878 19.421 1.00 97.00 189 ASN A N 1
ATOM 1452 C CA . ASN A 1 189 ? -19.429 -8.114 18.669 1.00 97.00 189 ASN A CA 1
ATOM 1453 C C . ASN A 1 189 ? -18.591 -8.262 17.384 1.00 97.00 189 ASN A C 1
ATOM 1455 O O . ASN A 1 189 ? -19.064 -8.813 16.388 1.00 97.00 189 ASN A O 1
ATOM 1459 N N . ARG A 1 190 ? -17.358 -7.746 17.377 1.00 94.62 190 ARG A N 1
ATOM 1460 C CA . ARG A 1 190 ? -16.467 -7.771 16.206 1.00 94.62 190 ARG A CA 1
ATOM 1461 C C . ARG A 1 190 ? -15.185 -8.539 16.495 1.00 94.62 190 ARG A C 1
ATOM 1463 O O . ARG A 1 190 ? -14.706 -8.564 17.622 1.00 94.62 190 ARG A O 1
ATOM 1470 N N . ASN A 1 191 ? -14.604 -9.133 15.457 1.00 94.62 191 ASN A N 1
ATOM 1471 C CA . ASN A 1 191 ? -13.290 -9.750 15.562 1.00 94.62 191 ASN A CA 1
ATOM 1472 C C . ASN A 1 191 ? -12.195 -8.730 15.207 1.00 94.62 191 ASN A C 1
ATOM 1474 O O . ASN A 1 191 ? -12.032 -8.378 14.037 1.00 94.62 191 ASN A O 1
ATOM 1478 N N . PHE A 1 192 ? -11.442 -8.290 16.210 1.00 94.56 192 PHE A N 1
ATOM 1479 C CA . PHE A 1 192 ? -10.243 -7.461 16.103 1.00 94.56 192 PHE A CA 1
ATOM 1480 C C . PHE A 1 192 ? -8.973 -8.225 16.464 1.00 94.56 192 PHE A C 1
ATOM 1482 O O . PHE A 1 192 ? -7.979 -7.579 16.780 1.00 94.56 192 PHE A O 1
ATOM 1489 N N . SER A 1 193 ? -8.971 -9.559 16.407 1.00 94.12 193 SER A N 1
ATOM 1490 C CA . SER A 1 193 ? -7.757 -10.343 16.600 1.00 94.12 193 SER A CA 1
ATOM 1491 C C . SER A 1 193 ? -6.644 -9.820 15.692 1.00 94.12 193 SER A C 1
ATOM 1493 O O . SER A 1 193 ? -6.917 -9.470 14.533 1.00 94.12 193 SER A O 1
ATOM 1495 N N . ARG A 1 194 ? -5.419 -9.752 16.220 1.00 93.19 194 ARG A N 1
ATOM 1496 C CA . ARG A 1 194 ? -4.216 -9.320 15.494 1.00 93.19 194 ARG A CA 1
ATOM 1497 C C . ARG A 1 194 ? -4.377 -7.945 14.835 1.00 93.19 194 ARG A C 1
ATOM 1499 O O . ARG A 1 194 ? -4.058 -7.747 13.664 1.00 93.19 194 ARG A O 1
ATOM 1506 N N . THR A 1 195 ? -4.952 -7.004 15.578 1.00 93.31 195 THR A N 1
ATOM 1507 C CA . THR A 1 195 ? -5.103 -5.607 15.157 1.00 93.31 195 THR A CA 1
ATOM 1508 C C . THR A 1 195 ? -4.224 -4.731 16.025 1.00 93.31 195 THR A C 1
ATOM 1510 O O . THR A 1 195 ? -4.367 -4.721 17.243 1.00 93.31 195 THR A O 1
ATOM 1513 N N . ASP A 1 196 ? -3.337 -3.970 15.404 1.00 92.38 196 ASP A N 1
ATOM 1514 C CA . ASP A 1 196 ? -2.516 -2.992 16.096 1.00 92.38 196 ASP A CA 1
ATOM 1515 C C . ASP A 1 196 ? -3.321 -1.732 16.416 1.00 92.38 196 ASP A C 1
ATOM 1517 O O . ASP A 1 196 ? -3.703 -1.004 15.508 1.00 92.38 196 ASP A O 1
ATOM 1521 N N . PHE A 1 197 ? -3.565 -1.465 17.697 1.00 93.75 197 PHE A N 1
ATOM 1522 C CA . PHE A 1 197 ? -4.206 -0.246 18.195 1.00 93.75 197 PHE A CA 1
ATOM 1523 C C . PHE A 1 197 ? -3.212 0.693 18.897 1.00 93.75 197 PHE A C 1
ATOM 1525 O O . PHE A 1 197 ? -3.628 1.549 19.682 1.00 93.75 197 PHE A O 1
ATOM 1532 N N . SER A 1 198 ? -1.910 0.573 18.649 1.00 88.38 198 SER A N 1
ATOM 1533 C CA . SER A 1 198 ? -0.903 1.374 19.350 1.00 88.38 198 SER A CA 1
AT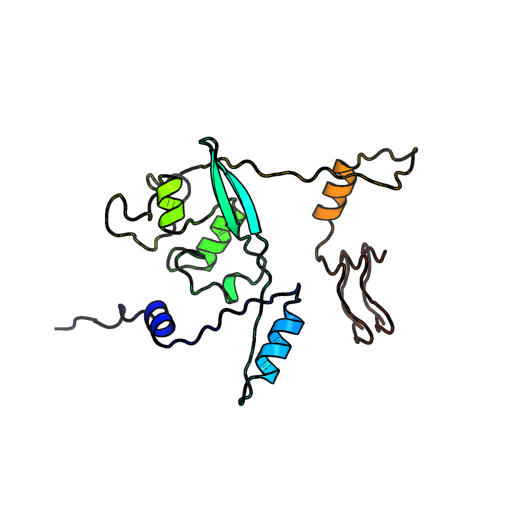OM 1534 C C . SER A 1 198 ? -1.145 2.878 19.152 1.00 88.38 198 SER A C 1
ATOM 1536 O O . SER A 1 198 ? -1.462 3.322 18.049 1.00 88.38 198 SER A O 1
ATOM 1538 N N . ASN A 1 199 ? -1.043 3.690 20.204 1.00 88.75 199 ASN A N 1
ATOM 1539 C CA . ASN A 1 199 ? -1.378 5.126 20.213 1.00 88.75 199 ASN A CA 1
ATOM 1540 C C . ASN A 1 199 ? -2.815 5.483 19.761 1.00 88.75 199 ASN A C 1
ATOM 1542 O O . ASN A 1 199 ? -3.093 6.636 19.421 1.00 88.75 199 ASN A O 1
ATOM 1546 N N . THR A 1 200 ? -3.743 4.526 19.721 1.00 91.25 200 THR A N 1
ATOM 1547 C CA . THR A 1 200 ? -5.135 4.790 19.329 1.00 91.25 200 THR A CA 1
ATOM 1548 C C . THR A 1 200 ? -5.904 5.450 20.465 1.00 91.25 200 THR A C 1
ATOM 1550 O O . THR A 1 200 ? -5.868 4.987 21.605 1.00 91.25 200 THR A O 1
ATOM 1553 N N . ASN A 1 201 ? -6.693 6.484 20.167 1.00 90.88 201 ASN A N 1
ATOM 1554 C CA . ASN A 1 201 ? -7.638 7.010 21.147 1.00 90.88 201 ASN A CA 1
ATOM 1555 C C . ASN A 1 201 ? -8.854 6.078 21.262 1.00 90.88 201 ASN A C 1
ATOM 1557 O O . ASN A 1 201 ? -9.781 6.146 20.458 1.00 90.88 201 ASN A O 1
ATOM 1561 N N . LEU A 1 202 ? -8.844 5.223 22.284 1.00 94.50 202 LEU A N 1
ATOM 1562 C CA . LEU A 1 202 ? -9.916 4.272 22.600 1.00 94.50 202 LEU A CA 1
ATOM 1563 C C . LEU A 1 202 ? -10.890 4.789 23.678 1.00 94.50 202 LEU A C 1
ATOM 1565 O O . LEU A 1 202 ? -11.643 4.012 24.270 1.00 94.50 202 LEU A O 1
ATOM 1569 N N . SER A 1 203 ? -10.878 6.094 23.971 1.00 95.62 203 SER A N 1
ATOM 1570 C CA . SER A 1 203 ? -11.701 6.685 25.033 1.00 95.62 203 SER A CA 1
ATOM 1571 C C . SER A 1 203 ? -13.190 6.446 24.781 1.00 95.62 203 SER A C 1
ATOM 1573 O O . SER A 1 203 ? -13.744 6.920 23.797 1.00 95.62 203 SER A O 1
ATOM 1575 N N . GLY A 1 204 ? -13.859 5.716 25.675 1.00 95.38 204 GLY A N 1
ATOM 1576 C CA . GLY A 1 204 ? -15.296 5.446 25.561 1.00 95.38 204 GLY A CA 1
ATOM 1577 C C . GLY A 1 204 ? -15.688 4.429 24.482 1.00 95.38 204 GLY A C 1
ATOM 1578 O O . GLY A 1 204 ? -16.879 4.286 24.218 1.00 95.38 204 GLY A O 1
ATOM 1579 N N . VAL A 1 205 ? -14.735 3.713 23.873 1.00 97.00 205 VAL A N 1
ATOM 1580 C CA . VAL A 1 205 ? -15.047 2.649 22.906 1.00 97.00 205 VAL A CA 1
ATOM 1581 C C . VAL A 1 205 ? -15.789 1.500 23.582 1.00 97.00 205 VAL A C 1
ATOM 1583 O O . VAL A 1 205 ? -15.376 1.000 24.631 1.00 97.00 205 VAL A O 1
ATOM 1586 N N . ASN A 1 206 ? -16.853 1.019 22.941 1.00 97.00 206 ASN A N 1
ATOM 1587 C CA . ASN A 1 206 ? -17.520 -0.212 23.342 1.00 97.00 206 ASN A CA 1
ATOM 1588 C C . ASN A 1 206 ? -16.913 -1.419 22.611 1.00 97.00 206 ASN A C 1
ATOM 1590 O O . ASN A 1 206 ? -17.187 -1.630 21.435 1.00 97.00 206 ASN A O 1
ATOM 1594 N N . PHE A 1 207 ? -16.143 -2.246 23.321 1.00 96.31 207 PHE A N 1
ATOM 1595 C CA . PHE A 1 207 ? -15.614 -3.528 22.827 1.00 96.31 207 PHE A CA 1
ATOM 1596 C C . PHE A 1 207 ? -16.402 -4.752 23.332 1.00 96.31 207 PHE A C 1
ATOM 1598 O O . PHE A 1 207 ? -15.871 -5.862 23.364 1.00 96.31 207 PHE A O 1
ATOM 1605 N N . ALA A 1 208 ? -17.654 -4.590 23.780 1.00 98.00 208 ALA A N 1
ATOM 1606 C CA . ALA A 1 208 ? -18.426 -5.705 24.332 1.00 98.00 208 ALA A CA 1
ATOM 1607 C C . ALA A 1 208 ? -18.503 -6.886 23.346 1.00 98.00 208 ALA A C 1
ATOM 1609 O O . ALA A 1 208 ? -18.909 -6.716 22.200 1.00 98.00 208 ALA A O 1
ATOM 1610 N N . ASN A 1 209 ? -18.143 -8.088 23.803 1.00 97.31 209 ASN A N 1
ATOM 1611 C CA . ASN A 1 209 ? -18.093 -9.323 23.002 1.00 97.31 209 ASN A CA 1
ATOM 1612 C C . ASN A 1 209 ? -17.162 -9.276 21.778 1.00 97.31 209 ASN A C 1
ATOM 1614 O O . ASN A 1 209 ? -17.341 -10.067 20.850 1.00 97.31 209 ASN A O 1
ATOM 1618 N N . SER A 1 210 ? -16.203 -8.356 21.746 1.00 96.75 210 SER A N 1
ATOM 1619 C CA . SER A 1 210 ? -15.224 -8.293 20.665 1.00 96.75 210 SER A CA 1
ATOM 1620 C C . SER A 1 210 ? -13.991 -9.128 20.989 1.00 96.75 210 SER A C 1
ATOM 1622 O O . SER A 1 210 ? -13.571 -9.217 22.142 1.00 96.75 210 SER A O 1
ATOM 1624 N N . ASP A 1 211 ? -13.417 -9.747 19.962 1.00 96.31 211 ASP A N 1
ATOM 1625 C CA . ASP A 1 211 ? -12.163 -10.490 20.074 1.00 96.31 211 ASP A CA 1
ATOM 1626 C C . ASP A 1 211 ? -10.990 -9.526 19.866 1.00 96.31 211 ASP A C 1
ATOM 1628 O O . ASP A 1 211 ? -10.903 -8.889 18.823 1.00 96.31 211 ASP A O 1
ATOM 1632 N N . LEU A 1 212 ? -10.119 -9.393 20.865 1.00 94.44 212 LEU A N 1
ATOM 1633 C CA . LEU A 1 212 ? -8.904 -8.565 20.836 1.00 94.44 212 LEU A CA 1
ATOM 1634 C C . LEU A 1 212 ? -7.644 -9.427 21.026 1.00 94.44 212 LEU A C 1
ATOM 1636 O O . LEU A 1 212 ? -6.610 -8.937 21.478 1.00 94.44 212 LEU A O 1
ATOM 1640 N N . SER A 1 213 ? -7.737 -10.733 20.765 1.00 93.75 213 SER A N 1
ATOM 1641 C CA . SER A 1 213 ? -6.599 -11.643 20.885 1.00 93.75 213 SER A CA 1
ATOM 1642 C C . SER A 1 213 ? -5.428 -11.176 20.019 1.00 93.75 213 SER A C 1
ATOM 1644 O O . SER A 1 213 ? -5.605 -10.789 18.869 1.00 93.75 213 SER A O 1
ATOM 1646 N N . GLU A 1 214 ? -4.220 -11.190 20.588 1.00 90.94 214 GLU A N 1
ATOM 1647 C CA . GLU A 1 214 ? -2.984 -10.791 19.891 1.00 90.94 214 GLU A CA 1
ATOM 1648 C C . GLU A 1 214 ? -2.973 -9.333 19.383 1.00 90.94 214 GLU A C 1
ATOM 1650 O O . GLU A 1 214 ? -2.177 -8.988 18.516 1.00 90.94 214 GLU A O 1
ATOM 1655 N N . SER A 1 215 ? -3.821 -8.460 19.935 1.00 91.56 215 SER A N 1
ATOM 1656 C CA . SER A 1 215 ? -3.916 -7.052 19.533 1.00 91.56 215 SER A CA 1
ATOM 1657 C C . SER A 1 215 ? -3.170 -6.134 20.508 1.00 91.56 215 SER A C 1
ATOM 1659 O O . SER A 1 215 ? -3.570 -6.035 21.673 1.00 91.56 215 SER A O 1
ATOM 1661 N N . PRO A 1 216 ? -2.085 -5.459 20.084 1.00 85.50 216 PRO A N 1
ATOM 1662 C CA . PRO A 1 216 ? -1.384 -4.490 20.917 1.00 85.50 216 PRO A CA 1
ATOM 1663 C C . PRO A 1 216 ? -2.209 -3.202 21.056 1.00 85.50 216 PRO A C 1
ATOM 1665 O O . PRO A 1 216 ? -2.888 -2.783 20.124 1.00 85.50 216 PRO A O 1
ATOM 1668 N N . LEU A 1 217 ? -2.167 -2.590 22.244 1.00 79.75 217 LEU A N 1
ATOM 1669 C CA . LEU A 1 217 ? -3.013 -1.448 22.642 1.00 79.75 217 LEU A CA 1
ATOM 1670 C C . LEU A 1 217 ? -2.201 -0.242 23.174 1.00 79.75 217 LEU A C 1
ATOM 1672 O O . LEU A 1 217 ? -2.799 0.665 23.750 1.00 79.75 217 LEU A O 1
ATOM 1676 N N . LEU A 1 218 ? -0.863 -0.272 23.087 1.00 64.44 218 LEU A N 1
ATOM 1677 C CA . LEU A 1 218 ? 0.032 0.646 23.818 1.00 64.44 218 LEU A CA 1
ATOM 1678 C C . LEU A 1 218 ? 0.189 2.024 23.172 1.00 64.44 218 LEU A C 1
ATOM 1680 O O . LEU A 1 218 ? 0.415 2.089 21.948 1.00 64.44 218 LEU A O 1
#

Radius of gyration: 22.3 Å; chains: 1; bounding box: 48×35×73 Å